Protein AF-A0A813CGB8-F1 (afdb_monomer_lite)

Radius of gyration: 25.15 Å; chains: 1; bounding box: 48×56×72 Å

Sequence (206 aa):
MVHHSTLTSKTFGEIFTLDGKDLVDCLQNSPASASMFCGYAKAFVEMMQKPTGLTVHGQQLVAADSCCRHTRQYQELYPDPKTRLANISIVHDALGPDIQTMSESTCSFRSGGLAHMLKDLDRGGLQPENIIMLLQNAIPELHPDVGTHALLEQLFERDRAVSSCVSLLALVYDDYNLFVKPQMLAPVEVTTPGQWKHLRELVTWV

Structure (mmCIF, N/CA/C/O backbone):
data_AF-A0A813CGB8-F1
#
_entry.id   AF-A0A813CGB8-F1
#
loop_
_atom_site.group_PDB
_atom_site.id
_atom_site.type_symbol
_atom_site.label_atom_id
_atom_site.label_alt_id
_atom_site.label_comp_id
_atom_site.label_asym_id
_atom_site.label_entity_id
_atom_site.label_seq_id
_atom_site.pdbx_PDB_ins_code
_atom_site.Cartn_x
_atom_site.Cartn_y
_atom_site.Cartn_z
_atom_site.occupancy
_atom_site.B_iso_or_equiv
_atom_site.auth_seq_id
_atom_site.auth_comp_id
_atom_site.auth_asym_id
_atom_site.auth_atom_id
_atom_site.pdbx_PDB_model_num
ATOM 1 N N . MET A 1 1 ? -14.399 -7.411 -27.166 1.00 44.03 1 MET A N 1
ATOM 2 C CA . MET A 1 1 ? -14.141 -7.102 -28.588 1.00 44.03 1 MET A CA 1
ATOM 3 C C . MET A 1 1 ? -12.660 -7.332 -28.821 1.00 44.03 1 MET A C 1
ATOM 5 O O . MET A 1 1 ? -11.864 -6.689 -28.157 1.00 44.03 1 MET A O 1
ATOM 9 N N . VAL A 1 2 ? -12.308 -8.322 -29.638 1.00 45.97 2 VAL A N 1
ATOM 10 C CA . VAL A 1 2 ? -10.917 -8.698 -29.944 1.00 45.97 2 VAL A CA 1
ATOM 11 C C . VAL A 1 2 ? -10.422 -7.777 -31.070 1.00 45.97 2 VAL A C 1
ATOM 13 O O . VAL A 1 2 ? -11.155 -7.542 -32.030 1.00 45.97 2 VAL A O 1
ATOM 16 N N . HIS A 1 3 ? -9.242 -7.177 -30.905 1.00 47.56 3 HIS A N 1
ATOM 17 C CA . HIS A 1 3 ? -8.681 -6.130 -31.773 1.00 47.56 3 HIS A CA 1
ATOM 18 C C . HIS A 1 3 ? -8.610 -6.541 -33.265 1.00 47.56 3 HIS A C 1
ATOM 20 O O . HIS A 1 3 ? -8.403 -7.711 -33.569 1.00 47.56 3 HIS A O 1
ATOM 26 N N . HIS A 1 4 ? -8.778 -5.583 -34.192 1.00 50.19 4 HIS A N 1
ATOM 27 C CA . HIS A 1 4 ? -8.699 -5.785 -35.660 1.00 50.19 4 HIS A CA 1
ATOM 28 C C . HIS A 1 4 ? -7.300 -5.519 -36.255 1.00 50.19 4 HIS A C 1
ATOM 30 O O . HIS A 1 4 ? -7.127 -5.512 -37.473 1.00 50.19 4 HIS A O 1
ATOM 36 N N . SER A 1 5 ? -6.290 -5.296 -35.418 1.00 51.12 5 SER A N 1
ATOM 37 C CA . SER A 1 5 ? -4.934 -4.991 -35.876 1.00 51.12 5 SER A CA 1
ATOM 38 C C . SER A 1 5 ? -4.176 -6.287 -36.164 1.00 51.12 5 SER A C 1
ATOM 40 O O . SER A 1 5 ? -3.980 -7.113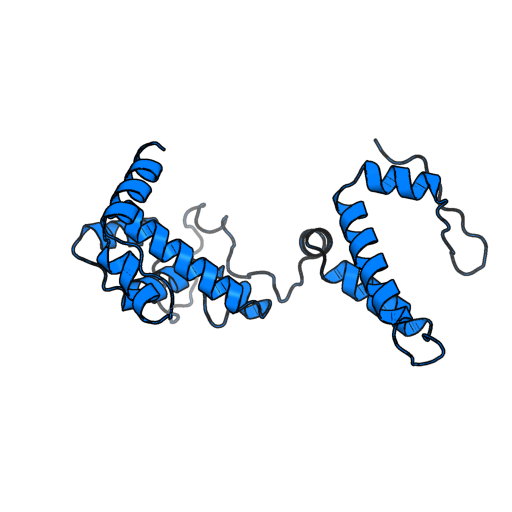 -35.274 1.00 51.12 5 SER A O 1
ATOM 42 N N . THR A 1 6 ? -3.766 -6.479 -37.421 1.00 55.56 6 THR A N 1
ATOM 43 C CA . THR A 1 6 ? -2.991 -7.652 -37.848 1.00 55.56 6 THR A CA 1
ATOM 44 C C . THR A 1 6 ? -1.509 -7.310 -37.842 1.00 55.56 6 THR A C 1
ATOM 46 O O . THR A 1 6 ? -1.060 -6.401 -38.534 1.00 55.56 6 THR A O 1
ATOM 49 N N . LEU A 1 7 ? -0.747 -8.062 -37.062 1.00 55.53 7 LEU A N 1
ATOM 50 C CA . LEU A 1 7 ? 0.699 -7.956 -36.974 1.00 55.53 7 LEU A CA 1
ATOM 51 C C . LEU A 1 7 ? 1.357 -8.671 -38.168 1.00 55.53 7 LEU A C 1
ATOM 53 O O . LEU A 1 7 ? 1.254 -9.888 -38.296 1.00 55.53 7 LEU A O 1
ATOM 57 N N . THR A 1 8 ? 2.024 -7.929 -39.059 1.00 50.19 8 THR A N 1
ATOM 58 C CA . THR A 1 8 ? 2.683 -8.493 -40.255 1.00 50.19 8 THR A CA 1
ATOM 59 C C . THR A 1 8 ? 4.203 -8.546 -40.107 1.00 50.19 8 THR A C 1
ATOM 61 O O . THR A 1 8 ? 4.830 -7.505 -39.916 1.00 50.19 8 THR A O 1
ATOM 64 N N . SER A 1 9 ? 4.792 -9.734 -40.269 1.00 44.31 9 SER A N 1
ATOM 65 C CA . SER A 1 9 ? 6.247 -9.953 -40.329 1.00 44.31 9 SER A CA 1
ATOM 66 C C . SER A 1 9 ? 6.836 -9.437 -41.655 1.00 44.31 9 SER A C 1
ATOM 68 O O . SER A 1 9 ? 6.315 -9.752 -42.726 1.00 44.31 9 SER A O 1
ATOM 70 N N . LYS A 1 10 ? 7.913 -8.634 -41.599 1.00 49.81 10 LYS A N 1
ATOM 71 C CA . LYS A 1 10 ? 8.585 -8.049 -42.784 1.00 49.81 10 LYS A CA 1
ATOM 72 C C . LYS A 1 10 ? 9.962 -8.647 -43.122 1.00 49.81 10 LYS A C 1
ATOM 74 O O . LYS A 1 10 ? 10.448 -8.396 -44.223 1.00 49.81 10 LYS A O 1
ATOM 79 N N . THR A 1 11 ? 10.602 -9.425 -42.243 1.00 48.06 11 THR A N 1
ATOM 80 C CA . THR A 1 11 ? 11.913 -10.068 -42.495 1.00 48.06 11 THR A CA 1
ATOM 81 C C . THR A 1 11 ? 12.028 -11.417 -41.760 1.00 48.06 11 THR A C 1
ATOM 83 O O . THR A 1 11 ? 11.130 -11.801 -41.020 1.00 48.06 11 THR A O 1
ATOM 86 N N . PHE A 1 12 ? 13.133 -12.156 -41.952 1.00 58.31 12 PHE A N 1
ATOM 87 C CA . PHE A 1 12 ? 13.433 -13.408 -41.222 1.00 58.31 12 PHE A CA 1
ATOM 88 C C . PHE A 1 12 ? 13.568 -13.232 -39.693 1.00 58.31 12 PHE A C 1
ATOM 90 O O . PHE A 1 12 ? 13.683 -14.222 -38.975 1.00 58.31 12 PHE A O 1
ATOM 97 N N . GLY A 1 13 ? 13.545 -11.992 -39.193 1.00 55.31 13 GLY A N 1
ATOM 98 C CA . GLY A 1 13 ? 13.162 -11.688 -37.819 1.00 55.31 13 GLY A CA 1
ATOM 99 C C . GLY A 1 13 ? 11.753 -11.107 -37.840 1.00 55.31 13 GLY A C 1
ATOM 100 O O . GLY A 1 13 ? 11.501 -10.145 -38.562 1.00 55.31 13 GLY A O 1
ATOM 101 N N . GLU A 1 14 ? 10.827 -11.686 -37.083 1.00 53.38 14 GLU A N 1
ATOM 102 C CA . GLU A 1 14 ? 9.446 -11.204 -37.013 1.00 53.38 14 GLU A CA 1
ATOM 103 C C . GLU A 1 14 ? 9.407 -9.814 -36.360 1.00 53.38 14 GLU A C 1
ATOM 105 O O . GLU A 1 14 ? 9.287 -9.662 -35.147 1.00 53.38 14 GLU A O 1
ATOM 110 N N . ILE A 1 15 ? 9.571 -8.770 -37.176 1.00 64.62 15 ILE A N 1
ATOM 111 C CA . ILE A 1 15 ? 9.391 -7.386 -36.752 1.00 64.62 15 ILE A CA 1
ATOM 112 C C . ILE A 1 15 ? 7.915 -7.059 -36.899 1.00 64.62 15 ILE A C 1
ATOM 114 O O . ILE A 1 15 ? 7.379 -6.976 -38.003 1.00 64.62 15 ILE A O 1
ATOM 118 N N . PHE A 1 16 ? 7.290 -6.851 -35.754 1.00 74.44 16 PHE A N 1
ATOM 119 C CA . PHE A 1 16 ? 5.916 -6.423 -35.613 1.00 74.44 16 PHE A CA 1
ATOM 120 C C . PHE A 1 16 ? 5.870 -4.896 -35.522 1.00 74.44 16 PHE A C 1
ATOM 122 O O . PHE A 1 16 ? 6.421 -4.307 -34.595 1.00 74.44 16 PHE A O 1
ATOM 129 N N . THR A 1 17 ? 5.247 -4.244 -36.504 1.00 80.25 17 THR A N 1
ATOM 130 C CA . THR A 1 17 ? 5.050 -2.786 -36.508 1.00 80.25 17 THR A CA 1
ATOM 131 C C . THR A 1 17 ? 3.612 -2.450 -36.142 1.00 80.25 17 THR A C 1
ATOM 133 O O . THR A 1 17 ? 2.693 -3.081 -36.659 1.00 80.25 17 THR A O 1
ATOM 136 N N . LEU A 1 18 ? 3.426 -1.443 -35.289 1.00 84.56 18 LEU A N 1
ATOM 137 C CA . LEU A 1 18 ? 2.118 -0.911 -34.916 1.00 84.56 18 LEU A CA 1
ATOM 138 C C . LEU A 1 18 ? 2.063 0.569 -35.294 1.00 84.56 18 LEU A C 1
ATOM 140 O O . LEU A 1 18 ? 2.927 1.344 -34.878 1.00 84.56 18 LEU A O 1
ATOM 144 N N . ASP A 1 19 ? 1.063 0.952 -36.084 1.00 92.25 19 ASP A N 1
ATOM 145 C CA . ASP A 1 19 ? 0.890 2.341 -36.497 1.00 92.25 19 ASP A CA 1
ATOM 146 C C . ASP A 1 19 ? 0.407 3.208 -35.330 1.00 92.25 19 ASP A C 1
ATOM 148 O O . ASP A 1 19 ? -0.290 2.750 -34.424 1.00 92.25 19 ASP A O 1
ATOM 152 N N . GLY A 1 20 ? 0.756 4.498 -35.355 1.00 91.75 20 GLY A N 1
ATOM 153 C CA . GLY A 1 20 ? 0.455 5.416 -34.251 1.00 91.75 20 GLY A CA 1
ATOM 154 C C . GLY A 1 20 ? -1.040 5.527 -33.931 1.00 91.75 20 GLY A C 1
ATOM 155 O O . GLY A 1 20 ? -1.402 5.640 -32.763 1.00 91.75 20 GLY A O 1
ATOM 156 N N . LYS A 1 21 ? -1.911 5.445 -34.946 1.00 93.75 21 LYS A N 1
ATOM 157 C CA . LYS A 1 21 ? -3.367 5.441 -34.748 1.00 93.75 21 LYS A CA 1
ATOM 158 C C . LYS A 1 21 ? -3.824 4.195 -33.985 1.00 93.75 21 LYS A C 1
ATOM 160 O O . LYS A 1 21 ? -4.505 4.323 -32.975 1.00 93.75 21 LYS A O 1
ATOM 165 N N . ASP A 1 22 ? -3.382 3.020 -34.422 1.00 93.19 22 ASP A N 1
ATOM 166 C CA . ASP A 1 22 ? -3.743 1.744 -33.799 1.00 93.19 22 ASP A CA 1
ATOM 167 C C . ASP A 1 22 ? -3.176 1.624 -32.380 1.00 93.19 22 ASP A C 1
ATOM 169 O O . ASP A 1 22 ? -3.819 1.070 -31.488 1.00 93.19 22 ASP A O 1
ATOM 173 N N . LEU A 1 23 ? -1.984 2.185 -32.147 1.00 91.94 23 LEU A N 1
ATOM 174 C CA . LEU A 1 23 ? -1.423 2.318 -30.809 1.00 91.94 23 LEU A CA 1
ATOM 175 C C . LEU A 1 23 ? -2.339 3.164 -29.922 1.00 91.94 23 LEU A C 1
ATOM 177 O O . LEU A 1 23 ? -2.710 2.708 -28.847 1.00 91.94 23 LEU A O 1
ATOM 181 N N . VAL A 1 24 ? -2.733 4.362 -30.361 1.00 94.25 24 VAL A N 1
ATOM 182 C CA . VAL A 1 24 ? -3.633 5.230 -29.584 1.00 94.25 24 VAL A CA 1
ATOM 183 C C . VAL A 1 24 ? -4.953 4.522 -29.287 1.00 94.25 24 VAL A C 1
ATOM 185 O O . VAL A 1 24 ? -5.373 4.511 -28.131 1.00 94.25 24 VAL A O 1
ATOM 188 N N . ASP A 1 25 ? -5.555 3.865 -30.277 1.00 92.94 25 ASP A N 1
ATOM 189 C CA . ASP A 1 25 ? -6.797 3.110 -30.097 1.00 92.94 25 ASP A CA 1
ATOM 190 C C . ASP A 1 25 ? -6.615 1.964 -29.078 1.00 92.94 25 ASP A C 1
ATOM 192 O O . ASP A 1 25 ? -7.480 1.725 -28.232 1.00 92.94 25 ASP A O 1
ATOM 196 N N . CYS A 1 26 ? -5.468 1.278 -29.086 1.00 91.06 26 CYS A N 1
ATOM 197 C CA . CYS A 1 26 ? -5.137 0.245 -28.101 1.00 91.06 26 CYS A CA 1
ATOM 198 C C . CYS A 1 26 ? -4.998 0.816 -26.679 1.00 91.06 26 CYS A C 1
ATOM 200 O O . CYS A 1 26 ? -5.563 0.268 -25.729 1.00 91.06 26 CYS A O 1
ATOM 202 N N . LEU A 1 27 ? -4.289 1.940 -26.526 1.00 91.62 27 LEU A N 1
ATOM 203 C CA . LEU A 1 27 ? -4.085 2.583 -25.224 1.00 91.62 27 LEU A CA 1
ATOM 204 C C . LEU A 1 27 ? -5.392 3.176 -24.671 1.00 91.62 27 LEU A C 1
ATOM 206 O O . LEU A 1 27 ? -5.634 3.095 -23.470 1.00 91.62 27 LEU A O 1
ATOM 210 N N . GLN A 1 28 ? -6.263 3.720 -25.525 1.00 92.88 28 GLN A N 1
ATOM 211 C CA . GLN A 1 28 ? -7.563 4.264 -25.109 1.00 92.88 28 GLN A CA 1
ATOM 212 C C . GLN A 1 28 ? -8.495 3.190 -24.544 1.00 92.88 28 GLN A C 1
ATOM 214 O O . GLN A 1 28 ? -9.202 3.434 -23.569 1.00 92.88 28 GLN A O 1
ATOM 219 N N . ASN A 1 29 ? -8.483 1.996 -25.137 1.00 90.88 29 ASN A N 1
ATOM 220 C CA . ASN A 1 29 ? -9.361 0.899 -24.731 1.00 90.88 29 ASN A CA 1
ATOM 221 C C . ASN A 1 29 ? -8.792 0.050 -23.579 1.00 90.88 29 ASN A C 1
ATOM 223 O O . ASN A 1 29 ? -9.495 -0.810 -23.052 1.00 90.88 29 ASN A O 1
ATOM 227 N N . SER A 1 30 ? -7.538 0.277 -23.174 1.00 89.06 30 SER A N 1
ATOM 228 C CA . SER A 1 30 ? -6.877 -0.458 -22.093 1.00 89.06 30 SER A CA 1
ATOM 229 C C . SER A 1 30 ? -6.051 0.487 -21.211 1.00 89.06 30 SER A C 1
ATOM 231 O O . SER A 1 30 ? -4.879 0.752 -21.505 1.00 89.06 30 SER A O 1
ATOM 233 N N . PRO A 1 31 ? -6.612 0.954 -20.077 1.00 83.88 31 PRO A N 1
ATOM 234 C CA . PRO A 1 31 ? -5.890 1.798 -19.122 1.00 83.88 31 PRO A CA 1
ATOM 235 C C . PRO A 1 31 ? -4.584 1.165 -18.615 1.00 83.88 31 PRO A C 1
ATOM 237 O O . PRO A 1 31 ? -3.603 1.863 -18.360 1.00 83.88 31 PRO A O 1
ATOM 240 N N . ALA A 1 32 ? -4.553 -0.167 -18.514 1.00 79.50 32 ALA A N 1
ATOM 241 C CA . ALA A 1 32 ? -3.358 -0.934 -18.180 1.00 79.50 32 ALA A CA 1
ATOM 242 C C . ALA A 1 32 ? -2.247 -0.751 -19.224 1.00 79.50 32 ALA A C 1
ATOM 244 O O . ALA A 1 32 ? -1.114 -0.415 -18.879 1.00 79.50 32 ALA A O 1
ATOM 245 N N . SER A 1 33 ? -2.585 -0.916 -20.506 1.00 84.75 33 SER A N 1
ATOM 246 C CA . SER A 1 33 ? -1.645 -0.734 -21.615 1.00 84.75 33 SER A CA 1
ATOM 247 C C . SER A 1 33 ? -1.147 0.709 -21.694 1.00 84.75 33 SER A C 1
ATOM 249 O O . SER A 1 33 ? 0.049 0.927 -21.875 1.00 84.75 33 SER A O 1
ATOM 251 N N . ALA A 1 34 ? -2.035 1.690 -21.487 1.00 89.44 34 ALA A N 1
ATOM 252 C CA . ALA A 1 34 ? -1.676 3.107 -21.405 1.00 89.44 34 ALA A CA 1
ATOM 253 C C . ALA A 1 34 ? -0.647 3.380 -20.301 1.00 89.44 34 ALA A C 1
ATOM 255 O O . ALA A 1 34 ? 0.372 4.023 -20.549 1.00 89.44 34 ALA A O 1
ATOM 256 N N . SER A 1 35 ? -0.880 2.852 -19.096 1.00 84.50 35 SER A N 1
ATOM 257 C CA . SER A 1 35 ? 0.037 3.016 -17.967 1.00 84.50 35 SER A CA 1
ATOM 258 C C . SER A 1 35 ? 1.415 2.405 -18.249 1.00 84.50 35 SER A C 1
ATOM 260 O O . SER A 1 35 ? 2.425 3.084 -18.053 1.00 84.50 35 SER A O 1
ATOM 262 N N . MET A 1 36 ? 1.463 1.178 -18.785 1.00 84.31 36 MET A N 1
ATOM 263 C CA . MET A 1 36 ? 2.717 0.515 -19.171 1.00 84.31 36 MET A CA 1
ATOM 264 C C . MET A 1 36 ? 3.486 1.311 -20.231 1.00 84.31 36 MET A C 1
ATOM 266 O O . MET A 1 36 ? 4.683 1.558 -20.076 1.00 84.31 36 MET A O 1
ATOM 270 N N . PHE A 1 37 ? 2.797 1.759 -21.283 1.00 89.19 37 PHE A N 1
ATOM 271 C CA . PHE A 1 37 ? 3.406 2.523 -22.369 1.00 89.19 37 PHE A CA 1
ATOM 272 C C . PHE A 1 37 ? 3.982 3.858 -21.880 1.00 89.19 37 PHE A C 1
ATOM 274 O O . PHE A 1 37 ? 5.128 4.185 -22.185 1.00 89.19 37 PHE A O 1
ATOM 281 N N . CYS A 1 38 ? 3.227 4.608 -21.073 1.00 89.62 38 CYS A N 1
ATOM 282 C CA . CYS A 1 38 ? 3.693 5.864 -20.485 1.00 89.62 38 CYS A CA 1
ATOM 283 C C . CYS A 1 38 ? 4.897 5.655 -19.553 1.00 89.62 38 CYS A C 1
ATOM 285 O O . CYS A 1 38 ? 5.839 6.449 -19.585 1.00 89.62 38 CYS A O 1
ATOM 287 N N . GLY A 1 39 ? 4.891 4.584 -18.752 1.00 85.00 39 GLY A N 1
ATOM 288 C CA . GLY A 1 39 ? 6.016 4.218 -17.890 1.00 85.00 39 GLY A CA 1
ATOM 289 C C . GLY A 1 39 ? 7.292 3.949 -18.688 1.00 85.00 39 GLY A C 1
ATOM 290 O O . GLY A 1 39 ? 8.342 4.517 -18.383 1.00 85.00 39 GLY A O 1
ATOM 291 N N . TYR A 1 40 ? 7.183 3.160 -19.761 1.00 87.00 40 TYR A N 1
ATOM 292 C CA . TYR A 1 40 ? 8.292 2.913 -20.681 1.00 87.00 40 TYR A CA 1
ATOM 293 C C . TYR A 1 40 ? 8.787 4.194 -21.362 1.00 87.00 40 TYR A C 1
ATOM 295 O O . TYR A 1 40 ? 9.986 4.467 -21.360 1.00 87.00 40 TYR A O 1
ATOM 303 N N . ALA A 1 41 ? 7.877 5.009 -21.906 1.00 89.81 41 ALA A N 1
ATOM 304 C CA . ALA A 1 41 ? 8.230 6.252 -22.587 1.00 89.81 41 ALA A CA 1
ATOM 305 C C . ALA A 1 41 ? 9.010 7.204 -21.665 1.00 89.81 41 ALA A C 1
ATOM 307 O O . ALA A 1 41 ? 10.006 7.793 -22.086 1.00 89.81 41 ALA A O 1
ATOM 308 N N . LYS A 1 42 ? 8.609 7.308 -20.391 1.00 89.12 42 LYS A N 1
ATOM 309 C CA . LYS A 1 42 ? 9.320 8.107 -19.386 1.00 89.12 42 LYS A CA 1
ATOM 310 C C . LYS A 1 42 ? 10.741 7.586 -19.146 1.00 89.12 42 LYS A C 1
ATOM 312 O O . LYS A 1 42 ? 11.689 8.359 -19.267 1.00 89.12 42 LYS A O 1
ATOM 317 N N . ALA A 1 43 ? 10.899 6.289 -18.884 1.00 84.56 43 ALA A N 1
ATOM 318 C CA . ALA A 1 43 ? 12.213 5.681 -18.665 1.00 84.56 43 ALA A CA 1
ATOM 319 C C . ALA A 1 43 ? 13.126 5.802 -19.898 1.00 84.56 43 ALA A C 1
ATOM 321 O O . ALA A 1 43 ? 14.328 6.042 -19.779 1.00 84.56 43 ALA A O 1
ATOM 322 N N . PHE A 1 44 ? 12.551 5.686 -21.098 1.00 86.06 44 PHE A N 1
ATOM 323 C CA . PHE A 1 44 ? 13.271 5.874 -22.351 1.00 86.06 44 PHE A CA 1
ATOM 324 C C . PHE A 1 44 ? 13.791 7.310 -22.499 1.00 86.06 44 PHE A C 1
ATOM 326 O O . PHE A 1 44 ? 14.962 7.506 -22.822 1.00 86.06 44 PHE A O 1
ATOM 333 N N . VAL A 1 45 ? 12.956 8.318 -22.221 1.00 89.38 45 VAL A N 1
ATOM 334 C CA . VAL A 1 45 ? 13.367 9.732 -22.252 1.00 89.38 45 VAL A CA 1
ATOM 335 C C . VAL A 1 45 ? 14.471 10.007 -21.227 1.00 89.38 45 VAL A C 1
ATOM 337 O O . VAL A 1 45 ? 15.478 10.618 -21.578 1.00 89.38 45 VAL A O 1
ATOM 340 N N . GLU A 1 46 ? 14.334 9.512 -19.995 1.00 88.25 46 GLU A N 1
ATOM 341 C CA . GLU A 1 46 ? 15.357 9.649 -18.944 1.00 88.25 46 GLU A CA 1
ATOM 342 C C . GL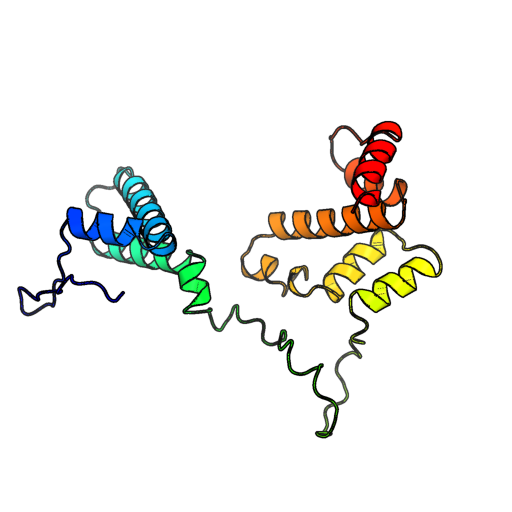U A 1 46 ? 16.696 9.018 -19.352 1.00 88.25 46 GLU A C 1
ATOM 344 O O . GLU A 1 46 ? 17.766 9.564 -19.081 1.00 88.25 46 GLU A O 1
ATOM 349 N N . MET A 1 47 ? 16.658 7.877 -20.040 1.00 85.50 47 MET A N 1
ATOM 350 C CA . MET A 1 47 ? 17.851 7.225 -20.573 1.00 85.50 47 MET A CA 1
ATOM 351 C C . MET A 1 47 ? 18.491 8.038 -21.707 1.00 85.50 47 MET A C 1
ATOM 353 O O . MET A 1 47 ? 19.712 8.171 -21.732 1.00 85.50 47 MET A O 1
ATOM 357 N N . MET A 1 48 ? 17.692 8.615 -22.609 1.00 85.06 48 MET A N 1
ATOM 358 C CA . MET A 1 48 ? 18.178 9.439 -23.726 1.00 85.06 48 MET A CA 1
ATOM 359 C C . MET A 1 48 ? 18.777 10.780 -23.282 1.00 85.06 48 MET A C 1
ATOM 361 O O . MET A 1 48 ? 19.587 11.355 -24.003 1.00 85.06 48 MET A O 1
ATOM 365 N N . GLN A 1 49 ? 18.408 11.277 -22.101 1.00 88.50 49 GLN A N 1
ATOM 366 C CA . GLN A 1 49 ? 18.987 12.491 -21.517 1.00 88.50 49 GLN A CA 1
ATOM 367 C C . GLN A 1 49 ? 20.391 12.272 -20.929 1.00 88.50 49 GLN A C 1
ATOM 369 O O . GLN A 1 49 ? 21.081 13.244 -20.617 1.00 88.50 49 GLN A O 1
ATOM 374 N N . LYS A 1 50 ? 20.845 11.019 -20.770 1.00 87.06 50 LYS A N 1
ATOM 375 C CA . LYS A 1 50 ? 22.180 10.728 -20.234 1.00 87.06 50 LYS A CA 1
ATOM 376 C C . LYS A 1 50 ? 23.248 11.038 -21.299 1.00 87.06 50 LYS A C 1
ATOM 378 O O . LYS A 1 50 ? 23.148 10.535 -22.414 1.00 87.06 50 LYS A O 1
ATOM 383 N N . PRO A 1 51 ? 24.306 11.808 -20.973 1.00 82.56 51 PRO A N 1
ATOM 384 C CA . PRO A 1 51 ? 25.304 12.290 -21.941 1.00 82.56 51 PRO A CA 1
ATOM 385 C C . PRO A 1 51 ? 26.246 11.204 -22.498 1.00 82.56 51 PRO A C 1
ATOM 387 O O . PRO A 1 51 ? 27.152 11.500 -23.274 1.00 82.56 51 PRO A O 1
ATOM 390 N N . THR A 1 52 ? 26.059 9.940 -22.120 1.00 74.81 52 THR A N 1
ATOM 391 C CA . THR A 1 52 ? 26.759 8.789 -22.696 1.00 74.81 52 THR A CA 1
ATOM 392 C C . THR A 1 52 ? 26.297 8.560 -24.134 1.00 74.81 52 THR A C 1
ATOM 394 O O . THR A 1 52 ? 25.225 8.007 -24.370 1.00 74.81 52 THR A O 1
ATOM 397 N N . GLY A 1 53 ? 27.106 9.015 -25.094 1.00 62.59 53 GLY A N 1
ATOM 398 C CA . GLY A 1 53 ? 26.866 8.827 -26.522 1.00 62.59 53 GLY A CA 1
ATOM 399 C C . GLY A 1 53 ? 26.643 7.356 -26.883 1.00 62.59 53 GLY A C 1
ATOM 400 O O . GLY A 1 53 ? 27.368 6.484 -26.414 1.00 62.59 53 GLY A O 1
ATOM 401 N N . LEU A 1 54 ? 25.640 7.123 -27.737 1.00 65.25 54 LEU A N 1
ATOM 402 C CA . LEU A 1 54 ? 25.139 5.821 -28.194 1.00 65.25 54 LEU A CA 1
ATOM 403 C C . LEU A 1 54 ? 24.563 4.944 -27.073 1.00 65.25 54 LEU A C 1
ATOM 405 O O . LEU A 1 54 ? 25.239 4.110 -26.473 1.00 65.25 54 LEU A O 1
ATOM 409 N N . THR A 1 55 ? 23.250 5.063 -26.871 1.00 65.06 55 THR A N 1
ATOM 410 C CA . THR A 1 55 ? 22.464 4.031 -26.193 1.00 65.06 55 THR A CA 1
ATOM 411 C C . THR A 1 55 ? 22.566 2.736 -26.995 1.00 65.06 55 THR A C 1
ATOM 413 O O . THR A 1 55 ? 22.014 2.596 -28.087 1.00 65.06 55 THR A O 1
ATOM 416 N N . VAL A 1 56 ? 23.321 1.774 -26.465 1.00 78.00 56 VAL A N 1
ATOM 417 C CA . VAL A 1 56 ? 23.409 0.430 -27.037 1.00 78.00 56 VAL A CA 1
ATOM 418 C C . VAL A 1 56 ? 22.008 -0.174 -26.993 1.00 78.00 56 VAL A C 1
ATOM 420 O O . VAL A 1 56 ? 21.367 -0.150 -25.945 1.00 78.00 56 VAL A O 1
ATOM 423 N N . HIS A 1 57 ? 21.534 -0.736 -28.106 1.00 78.88 57 HIS A N 1
ATOM 424 C CA . HIS A 1 57 ? 20.203 -1.348 -28.226 1.00 78.88 57 HIS A CA 1
ATOM 425 C C . HIS A 1 57 ? 19.847 -2.287 -27.049 1.00 78.88 57 HIS A C 1
ATOM 427 O O . HIS A 1 57 ? 18.714 -2.302 -26.578 1.00 78.88 57 HIS A O 1
ATOM 433 N N . GLY A 1 58 ? 20.837 -2.990 -26.485 1.00 81.75 58 GLY A N 1
ATOM 434 C CA . GLY A 1 58 ? 20.659 -3.816 -25.287 1.00 81.75 58 GLY A CA 1
ATOM 435 C C . GLY A 1 58 ? 20.142 -3.061 -24.053 1.00 81.75 58 GLY A C 1
ATOM 436 O O . GLY A 1 58 ? 19.333 -3.603 -23.309 1.00 81.75 58 GLY A O 1
ATOM 437 N N . GLN A 1 59 ? 20.526 -1.798 -23.847 1.00 83.69 59 GLN A N 1
ATOM 438 C CA . GLN A 1 59 ? 20.029 -0.987 -22.726 1.00 83.69 59 GLN A CA 1
ATOM 439 C C . GLN A 1 59 ? 18.548 -0.628 -22.888 1.00 83.69 59 GLN A C 1
ATOM 441 O O . GLN A 1 59 ? 17.817 -0.591 -21.902 1.00 83.69 59 GLN A O 1
ATOM 446 N N . GLN A 1 60 ? 18.089 -0.427 -24.128 1.00 82.25 60 GLN A N 1
ATOM 447 C CA . GLN A 1 60 ? 16.676 -0.173 -24.421 1.00 82.25 60 GLN A CA 1
ATOM 448 C C . GLN A 1 60 ? 15.812 -1.391 -24.077 1.00 82.25 60 GLN A C 1
ATOM 450 O O . GLN A 1 60 ? 14.737 -1.226 -23.505 1.00 82.25 60 GLN A O 1
ATOM 455 N N . LEU A 1 61 ? 16.297 -2.601 -24.381 1.00 83.38 61 LEU A N 1
ATOM 456 C CA . LEU A 1 61 ? 15.606 -3.850 -24.049 1.00 83.38 61 LEU A CA 1
ATOM 457 C C . LEU A 1 61 ? 15.519 -4.067 -22.536 1.00 83.38 61 LEU A C 1
ATOM 459 O O . LEU A 1 61 ? 14.450 -4.398 -22.032 1.00 83.38 61 LEU A O 1
ATOM 463 N N . VAL A 1 62 ? 16.609 -3.820 -21.803 1.00 85.25 62 VAL A N 1
ATOM 464 C CA . VAL A 1 62 ? 16.618 -3.929 -20.333 1.00 85.25 62 VAL A CA 1
ATOM 465 C C . VAL A 1 62 ? 15.675 -2.907 -19.696 1.00 85.25 62 VAL A C 1
ATOM 467 O O . VAL A 1 62 ? 14.943 -3.244 -18.768 1.00 85.25 62 VAL A O 1
ATOM 470 N N . ALA A 1 63 ? 15.647 -1.671 -20.202 1.00 83.00 63 ALA A N 1
ATOM 471 C CA . ALA A 1 63 ? 14.723 -0.648 -19.720 1.00 83.00 63 ALA A CA 1
ATOM 472 C C . ALA A 1 63 ? 13.258 -1.023 -20.003 1.00 83.00 63 ALA A C 1
ATOM 474 O O . ALA A 1 63 ? 12.418 -0.891 -19.117 1.00 83.00 63 ALA A O 1
ATOM 475 N N . ALA A 1 64 ? 12.962 -1.540 -21.201 1.00 82.75 64 ALA A N 1
ATOM 476 C CA . ALA A 1 64 ? 11.628 -2.016 -21.560 1.00 82.75 64 ALA A CA 1
ATOM 477 C C . ALA A 1 64 ? 11.160 -3.159 -20.649 1.00 82.75 64 ALA A C 1
ATOM 479 O O . ALA A 1 64 ? 10.076 -3.077 -20.072 1.00 82.75 64 ALA A O 1
ATOM 480 N N . ASP A 1 65 ? 11.994 -4.189 -20.475 1.00 85.31 65 ASP A N 1
ATOM 481 C CA . ASP A 1 65 ? 11.685 -5.342 -19.623 1.00 85.31 65 ASP A CA 1
ATOM 482 C C . ASP A 1 65 ? 11.495 -4.920 -18.160 1.00 85.31 65 ASP A C 1
ATOM 484 O O . ASP A 1 65 ? 10.521 -5.310 -17.516 1.00 85.31 65 ASP A O 1
ATOM 488 N N . SER A 1 66 ? 12.368 -4.043 -17.656 1.00 84.38 66 SER A N 1
ATOM 489 C CA . SER A 1 66 ? 12.240 -3.483 -16.312 1.00 84.38 66 SER A CA 1
ATOM 490 C C . SER A 1 66 ? 10.916 -2.732 -16.143 1.00 84.38 66 SER A C 1
ATOM 492 O O . SER A 1 66 ? 10.168 -3.026 -15.214 1.00 84.38 66 SER A O 1
ATOM 494 N N . CYS A 1 67 ? 10.558 -1.822 -17.053 1.00 82.56 67 CYS A N 1
ATOM 495 C CA . CYS A 1 67 ? 9.293 -1.087 -16.968 1.00 82.56 67 CYS A CA 1
ATOM 496 C C . CYS A 1 67 ? 8.077 -2.017 -16.951 1.00 82.56 67 CYS A C 1
ATOM 498 O O . CYS A 1 67 ? 7.184 -1.820 -16.129 1.00 82.56 67 CYS A O 1
ATOM 500 N N . CYS A 1 68 ? 8.065 -3.048 -17.800 1.00 81.69 68 CYS A N 1
ATOM 501 C CA . CYS A 1 68 ? 7.007 -4.053 -17.794 1.00 81.69 68 CYS A CA 1
ATOM 502 C C . CYS A 1 68 ? 6.914 -4.736 -16.424 1.00 81.69 68 CYS A C 1
ATOM 504 O O . CYS A 1 68 ? 5.856 -4.691 -15.803 1.00 81.69 68 CYS A O 1
ATOM 506 N N . ARG A 1 69 ? 8.023 -5.268 -15.894 1.00 84.19 69 ARG A N 1
ATOM 507 C CA . ARG A 1 69 ? 8.058 -6.004 -14.613 1.00 84.19 69 ARG A CA 1
ATOM 508 C C . ARG A 1 69 ? 7.621 -5.195 -13.392 1.00 84.19 69 ARG A C 1
ATOM 510 O O . ARG A 1 69 ? 7.134 -5.774 -12.424 1.00 84.19 69 ARG A O 1
ATOM 517 N N . HIS A 1 70 ? 7.801 -3.878 -13.423 1.00 80.88 70 HIS A N 1
ATOM 518 C CA . HIS A 1 70 ? 7.423 -2.998 -12.315 1.00 80.88 70 HIS A CA 1
ATOM 519 C C . HIS A 1 70 ? 5.973 -2.508 -12.398 1.00 80.88 70 HIS A C 1
ATOM 521 O O . HIS A 1 70 ? 5.484 -1.887 -11.456 1.00 80.88 70 HIS A O 1
ATOM 527 N N . THR A 1 71 ? 5.261 -2.772 -13.497 1.00 79.25 71 THR A N 1
ATOM 528 C CA . THR A 1 71 ? 3.838 -2.431 -13.572 1.00 79.25 71 THR A CA 1
ATOM 529 C C . THR A 1 71 ? 2.989 -3.442 -12.816 1.00 79.25 71 THR A C 1
ATOM 531 O O . THR A 1 71 ? 3.175 -4.655 -12.927 1.00 79.25 71 THR A O 1
ATOM 534 N N . ARG A 1 72 ? 2.006 -2.932 -12.068 1.00 78.19 72 ARG A N 1
ATOM 535 C CA . ARG A 1 72 ? 1.071 -3.745 -11.284 1.00 78.19 72 ARG A CA 1
ATOM 536 C C . ARG A 1 72 ? 0.407 -4.828 -12.135 1.00 78.19 72 ARG A C 1
ATOM 538 O O . ARG A 1 72 ? 0.297 -5.963 -11.700 1.00 78.19 72 ARG A O 1
ATOM 545 N N . GLN A 1 73 ? 0.010 -4.497 -13.360 1.00 78.25 73 GLN A N 1
ATOM 546 C CA . GLN A 1 73 ? -0.702 -5.420 -14.242 1.00 78.25 73 GLN A CA 1
ATOM 547 C C . GLN A 1 73 ? 0.184 -6.577 -14.709 1.00 78.25 73 GLN A C 1
ATOM 549 O O . GLN A 1 73 ? -0.281 -7.710 -14.806 1.00 78.25 73 GLN A O 1
ATOM 554 N N . TYR A 1 74 ? 1.471 -6.321 -14.953 1.00 81.19 74 TYR A N 1
ATOM 555 C CA . TYR A 1 74 ? 2.422 -7.392 -15.234 1.00 81.19 74 TYR A CA 1
ATOM 556 C C . TYR A 1 74 ? 2.616 -8.290 -14.011 1.00 81.19 74 TYR A C 1
ATOM 558 O O . TYR A 1 74 ? 2.612 -9.508 -14.148 1.00 81.19 74 TYR A O 1
ATOM 566 N N . GLN A 1 75 ? 2.737 -7.703 -12.817 1.00 82.69 75 GLN A N 1
ATOM 567 C CA . GLN A 1 75 ? 2.872 -8.455 -11.566 1.00 82.69 75 GLN A CA 1
ATOM 568 C C . GLN A 1 75 ? 1.616 -9.273 -11.229 1.00 82.69 75 GLN A C 1
ATOM 570 O O . GLN A 1 75 ? 1.727 -10.347 -10.648 1.00 82.69 75 GLN A O 1
ATOM 575 N N . GLU A 1 76 ? 0.431 -8.810 -11.627 1.00 78.00 76 GLU A N 1
ATOM 576 C CA . GLU A 1 76 ? -0.826 -9.553 -11.486 1.00 78.00 76 GLU A CA 1
ATOM 577 C C . GLU A 1 76 ? -0.899 -10.756 -12.444 1.00 78.00 76 GLU A C 1
ATOM 579 O O . GLU A 1 76 ? -1.345 -11.830 -12.043 1.00 78.00 76 GLU A O 1
ATOM 584 N N . LEU A 1 77 ? -0.442 -10.608 -13.695 1.00 77.50 77 LEU A N 1
ATOM 585 C CA . LEU A 1 77 ? -0.448 -11.689 -14.695 1.00 77.50 77 LEU A CA 1
ATOM 586 C C . LEU A 1 77 ? 0.694 -12.694 -14.502 1.00 77.50 77 LEU A C 1
ATOM 588 O O . LEU A 1 77 ? 0.525 -13.891 -14.737 1.00 77.50 77 LEU A O 1
ATOM 592 N N . TYR A 1 78 ? 1.854 -12.208 -14.070 1.00 81.50 78 TYR A N 1
ATOM 593 C CA . TYR A 1 78 ? 3.075 -12.982 -13.876 1.00 81.50 78 TYR A CA 1
ATOM 594 C C . TYR A 1 78 ? 3.635 -12.736 -12.472 1.00 81.50 78 TYR A C 1
ATOM 596 O O . TYR A 1 78 ? 4.725 -12.175 -12.332 1.00 81.50 78 TYR A O 1
ATOM 604 N N . PRO A 1 79 ? 2.909 -13.149 -11.415 1.00 77.88 79 PRO A N 1
ATOM 605 C CA . PRO A 1 79 ? 3.360 -12.938 -10.050 1.00 77.88 79 PRO A CA 1
ATOM 606 C C . PRO A 1 79 ? 4.662 -13.696 -9.826 1.00 77.88 79 PRO A C 1
ATOM 608 O O . PRO A 1 79 ? 4.708 -14.921 -10.024 1.00 77.88 79 PRO A O 1
ATOM 611 N N . ASP A 1 80 ? 5.700 -12.956 -9.423 1.00 77.69 80 ASP A N 1
ATOM 612 C CA . ASP A 1 80 ? 7.032 -13.493 -9.161 1.00 77.69 80 ASP A CA 1
ATOM 613 C C . ASP A 1 80 ? 6.913 -14.627 -8.131 1.00 77.69 80 ASP A C 1
ATOM 615 O O . ASP A 1 80 ? 6.423 -14.401 -7.023 1.00 77.69 80 ASP A O 1
ATOM 619 N N . PRO A 1 81 ? 7.345 -15.858 -8.462 1.00 77.12 81 PRO A N 1
ATOM 620 C CA . PRO A 1 81 ? 7.312 -16.985 -7.538 1.00 77.12 81 PRO A CA 1
ATOM 621 C C . PRO A 1 81 ? 7.949 -16.694 -6.176 1.00 77.12 81 PRO A C 1
ATOM 623 O O . PRO A 1 81 ? 7.560 -17.319 -5.195 1.00 77.12 81 PRO A O 1
ATOM 626 N N . LYS A 1 82 ? 8.907 -15.761 -6.108 1.00 74.44 82 LYS A N 1
ATOM 627 C CA . LYS A 1 82 ? 9.577 -15.351 -4.868 1.00 74.44 82 LYS A CA 1
ATOM 628 C C . LYS A 1 82 ? 8.756 -14.381 -4.022 1.00 74.44 82 LYS A C 1
ATOM 630 O O . LYS A 1 82 ? 8.926 -14.364 -2.808 1.00 74.44 82 LYS A O 1
ATOM 635 N N . THR A 1 83 ? 7.894 -13.579 -4.646 1.00 65.25 83 THR A N 1
ATOM 636 C CA . THR A 1 83 ? 6.994 -12.645 -3.948 1.00 65.25 83 THR A CA 1
ATOM 637 C C . THR A 1 83 ? 5.605 -13.234 -3.731 1.00 65.25 83 THR A C 1
ATOM 639 O O . THR A 1 83 ? 4.791 -12.644 -3.020 1.00 65.25 83 THR A O 1
ATOM 642 N N . ARG A 1 84 ? 5.322 -14.417 -4.297 1.00 66.31 84 ARG A N 1
ATOM 643 C CA . ARG A 1 84 ? 4.136 -15.199 -3.947 1.00 66.31 84 ARG A CA 1
ATOM 644 C C . ARG A 1 84 ? 4.189 -15.511 -2.461 1.00 66.31 84 ARG A C 1
ATOM 646 O O . ARG A 1 84 ? 5.014 -16.299 -2.004 1.00 66.31 84 ARG A O 1
ATOM 653 N N . LEU A 1 85 ? 3.273 -14.905 -1.717 1.00 60.94 85 LEU A N 1
ATOM 654 C CA . LEU A 1 85 ? 3.055 -15.214 -0.315 1.00 60.94 85 LEU A CA 1
ATOM 655 C C . LEU A 1 85 ? 2.606 -16.677 -0.232 1.00 60.94 85 LEU A C 1
ATOM 657 O O . LEU A 1 85 ? 1.436 -16.987 -0.442 1.00 60.94 85 LEU A O 1
ATOM 661 N N . ALA A 1 86 ? 3.542 -17.583 0.063 1.00 57.19 86 ALA A N 1
ATOM 662 C CA . ALA A 1 86 ? 3.271 -19.017 0.204 1.00 57.19 86 ALA A CA 1
ATOM 663 C C . ALA A 1 86 ? 2.219 -19.314 1.293 1.00 57.19 86 ALA A C 1
ATOM 665 O O . ALA A 1 86 ? 1.639 -20.395 1.319 1.00 57.19 86 ALA A O 1
ATOM 666 N N . ASN A 1 87 ? 1.951 -18.329 2.156 1.00 50.12 87 ASN A N 1
ATOM 667 C CA . ASN A 1 87 ? 1.151 -18.462 3.365 1.00 50.12 87 ASN A CA 1
ATOM 668 C C . ASN A 1 87 ? -0.218 -17.765 3.297 1.00 50.12 87 ASN A C 1
ATOM 670 O O . ASN A 1 87 ? -0.959 -17.829 4.270 1.00 50.12 87 ASN A O 1
ATOM 674 N N . ILE A 1 88 ? -0.588 -17.118 2.183 1.00 51.97 88 ILE A N 1
ATOM 675 C CA . ILE A 1 88 ? -1.934 -16.538 2.012 1.00 51.97 88 ILE A CA 1
ATOM 676 C C . ILE A 1 88 ? -2.742 -17.432 1.071 1.00 51.97 88 ILE A C 1
ATOM 678 O O . ILE A 1 88 ? -3.147 -17.046 -0.022 1.00 51.97 88 ILE A O 1
ATOM 682 N N . SER A 1 89 ? -2.984 -18.673 1.492 1.00 47.72 89 SER A N 1
ATOM 683 C CA . SER A 1 89 ? -4.140 -19.401 0.977 1.00 47.72 89 SER A CA 1
ATOM 684 C C . SER A 1 89 ? -5.330 -19.047 1.860 1.00 47.72 89 SER A C 1
ATOM 686 O O . SER A 1 89 ? -5.622 -19.737 2.831 1.00 47.72 89 SER A O 1
ATOM 688 N N . ILE A 1 90 ? -6.032 -17.960 1.515 1.00 53.44 90 ILE A N 1
ATOM 689 C CA . ILE A 1 90 ? -7.287 -17.530 2.176 1.00 53.44 90 ILE A CA 1
ATOM 690 C C . ILE A 1 90 ? -8.331 -18.666 2.174 1.00 53.44 90 ILE A C 1
ATOM 692 O O . ILE A 1 90 ? -9.274 -18.667 2.958 1.00 53.44 90 ILE A O 1
ATOM 696 N N . VAL A 1 91 ? -8.155 -19.660 1.300 1.00 50.41 91 VAL A N 1
ATOM 697 C CA . VAL A 1 91 ? -9.111 -20.743 1.070 1.00 50.41 91 VAL A CA 1
ATOM 698 C C . VAL A 1 91 ? -8.849 -21.972 1.951 1.00 50.41 91 VAL A C 1
ATOM 700 O O . VAL A 1 91 ? -9.775 -22.752 2.156 1.00 50.41 91 VAL A O 1
ATOM 703 N N . HIS A 1 92 ? -7.648 -22.160 2.517 1.00 49.81 92 HIS A N 1
ATOM 704 C CA . HIS A 1 92 ? -7.373 -23.390 3.277 1.00 49.81 92 HIS A CA 1
ATOM 705 C C . HIS A 1 92 ? -7.926 -23.401 4.707 1.00 49.81 92 HIS A C 1
ATOM 707 O O . HIS A 1 92 ? -8.231 -24.481 5.199 1.00 49.81 92 HIS A O 1
ATOM 713 N N . ASP A 1 93 ? -8.169 -22.243 5.324 1.00 48.31 93 ASP A N 1
ATOM 714 C CA . ASP A 1 93 ? -8.724 -22.182 6.689 1.00 48.31 93 ASP A CA 1
ATOM 715 C C . ASP A 1 93 ? -10.264 -22.114 6.736 1.00 48.31 93 ASP A C 1
ATOM 717 O O . ASP A 1 93 ? -10.861 -22.251 7.804 1.00 48.31 93 ASP A O 1
ATOM 721 N N . ALA A 1 94 ? -10.939 -21.937 5.592 1.00 49.53 94 ALA A N 1
ATOM 722 C CA . ALA A 1 94 ? -12.405 -21.869 5.521 1.00 49.53 94 ALA A CA 1
ATOM 723 C C . ALA A 1 94 ? -13.085 -23.225 5.239 1.00 49.53 94 ALA A C 1
ATOM 725 O O . ALA A 1 94 ? -14.311 -23.325 5.311 1.00 49.53 94 ALA A O 1
ATOM 726 N N . LEU A 1 95 ? -12.316 -24.273 4.928 1.00 44.91 95 LEU A N 1
ATOM 727 C CA . LEU A 1 95 ? -12.824 -25.628 4.722 1.00 44.91 95 LEU A CA 1
ATOM 728 C C . LEU A 1 95 ? -12.229 -26.534 5.799 1.00 44.91 95 LEU A C 1
ATOM 730 O O . LEU A 1 95 ? -11.030 -26.777 5.831 1.00 44.91 95 LEU A O 1
ATOM 734 N N . GLY A 1 96 ? -13.099 -26.960 6.711 1.00 43.28 96 GLY A N 1
ATOM 735 C CA . GLY A 1 96 ? -12.772 -27.698 7.923 1.00 43.28 96 GLY A CA 1
ATOM 736 C C . GLY A 1 96 ? -12.041 -29.041 7.739 1.00 43.28 96 GLY A C 1
ATOM 737 O O . GLY A 1 96 ? -11.707 -29.461 6.633 1.00 43.28 96 GLY A O 1
ATOM 738 N N . PRO A 1 97 ? -11.776 -29.711 8.871 1.00 53.19 97 PRO A N 1
ATOM 739 C CA . PRO A 1 97 ? -10.624 -30.572 9.076 1.00 53.19 97 PRO A CA 1
ATOM 740 C C . PRO A 1 97 ? -10.919 -32.012 8.670 1.00 53.19 97 PRO A C 1
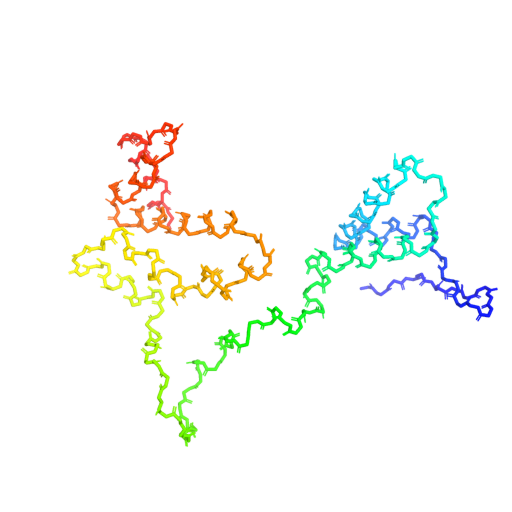ATOM 742 O O . PRO A 1 97 ? -11.833 -32.610 9.219 1.00 53.19 97 PRO A O 1
ATOM 745 N N . ASP A 1 98 ? -10.104 -32.590 7.788 1.00 51.56 98 ASP A N 1
ATOM 746 C CA . ASP A 1 98 ? -10.007 -34.055 7.693 1.00 51.56 98 ASP A CA 1
ATOM 747 C C . ASP A 1 98 ? -8.667 -34.569 7.142 1.00 51.56 98 ASP A C 1
ATOM 749 O O . ASP A 1 98 ? -8.574 -35.677 6.620 1.00 51.56 98 ASP A O 1
ATOM 753 N N . ILE A 1 99 ? -7.577 -33.804 7.286 1.00 52.81 99 ILE A N 1
ATOM 754 C CA . ILE A 1 99 ? -6.231 -34.333 7.012 1.00 52.81 99 ILE A CA 1
ATOM 755 C C . ILE A 1 99 ? -5.299 -33.997 8.175 1.00 52.81 99 ILE A C 1
ATOM 757 O O . ILE A 1 99 ? -4.517 -33.050 8.154 1.00 52.81 99 ILE A O 1
ATOM 761 N N . GLN A 1 100 ? -5.398 -34.819 9.219 1.00 51.22 100 GLN A N 1
ATOM 762 C CA . GLN A 1 100 ? -4.329 -35.011 10.190 1.00 51.22 100 GLN A CA 1
ATOM 763 C C . GLN A 1 100 ? -3.215 -35.835 9.537 1.00 51.22 100 GLN A C 1
ATOM 765 O O . GLN A 1 100 ? -3.418 -37.016 9.283 1.00 51.22 100 GLN A O 1
ATOM 770 N N . THR A 1 101 ? -2.026 -35.258 9.345 1.00 50.41 101 THR A N 1
ATOM 771 C CA . THR A 1 101 ? -0.774 -36.019 9.525 1.00 50.41 101 THR A CA 1
ATOM 772 C C .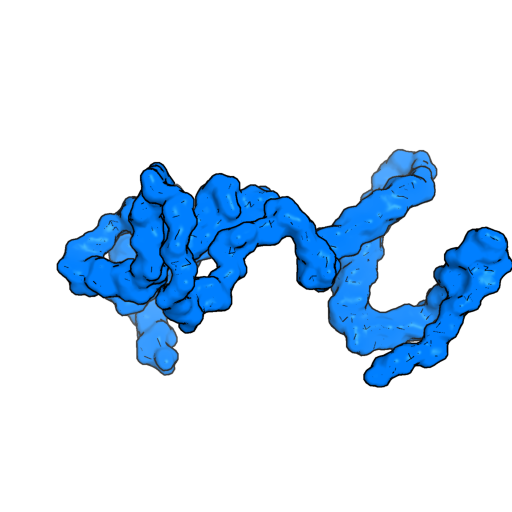 THR A 1 101 ? 0.423 -35.095 9.780 1.00 50.41 101 THR A C 1
ATOM 774 O O . THR A 1 101 ? 0.968 -34.488 8.869 1.00 50.41 101 THR A O 1
ATOM 777 N N . MET A 1 102 ? 0.796 -35.038 11.062 1.00 50.34 102 MET A N 1
ATOM 778 C CA . MET A 1 102 ? 2.147 -34.947 11.639 1.00 50.34 102 MET A CA 1
ATOM 779 C C . MET A 1 102 ? 3.137 -33.877 11.135 1.00 50.34 102 MET A C 1
ATOM 781 O O . MET A 1 102 ? 3.870 -34.096 10.178 1.00 50.34 102 MET A O 1
ATOM 785 N N . SER A 1 103 ? 3.293 -32.810 11.930 1.00 48.28 103 SER A N 1
ATOM 786 C CA . SER A 1 103 ? 4.602 -32.238 12.304 1.00 48.28 103 SER A CA 1
ATOM 787 C C . SER A 1 103 ? 4.416 -31.204 13.426 1.00 48.28 103 SER A C 1
ATOM 789 O O . SER A 1 103 ? 4.301 -30.003 13.187 1.00 48.28 103 SER A O 1
ATOM 791 N N . GLU A 1 104 ? 4.370 -31.672 14.672 1.00 50.72 104 GLU A N 1
ATOM 792 C CA . GLU A 1 104 ? 4.325 -30.830 15.871 1.00 50.72 104 GLU A CA 1
ATOM 793 C C . GLU A 1 104 ? 5.745 -30.404 16.270 1.00 50.72 104 GLU A C 1
ATOM 795 O O . GLU A 1 104 ? 6.465 -31.187 16.885 1.00 50.72 104 GLU A O 1
ATOM 800 N N . SER A 1 105 ? 6.166 -29.184 15.908 1.00 51.94 105 SER A N 1
ATOM 801 C CA . SER A 1 105 ? 7.206 -28.411 16.637 1.00 51.94 105 SER A CA 1
ATOM 802 C C . SER A 1 105 ? 7.393 -26.956 16.173 1.00 51.94 105 SER A C 1
ATOM 804 O O . SER A 1 105 ? 8.313 -26.281 16.626 1.00 51.94 105 SER A O 1
ATOM 806 N N . THR A 1 106 ? 6.527 -26.405 15.324 1.00 40.81 106 THR A N 1
ATOM 807 C CA . THR A 1 106 ? 6.553 -24.971 14.992 1.00 40.81 106 THR A CA 1
ATOM 808 C C . THR A 1 106 ? 5.450 -24.237 15.741 1.00 40.81 106 THR A C 1
ATOM 810 O O . THR A 1 106 ? 4.315 -24.705 15.758 1.00 40.81 106 THR A O 1
ATOM 813 N N . CYS A 1 107 ? 5.824 -23.126 16.391 1.00 39.16 107 CYS A N 1
ATOM 814 C CA . CYS A 1 107 ? 4.994 -22.179 17.142 1.00 39.16 107 CYS A CA 1
ATOM 815 C C . CYS A 1 107 ? 3.493 -22.295 16.865 1.00 39.16 107 CYS A C 1
ATOM 817 O O . CYS A 1 107 ? 3.070 -22.135 15.722 1.00 39.16 107 CYS A O 1
ATOM 819 N N . SER A 1 108 ? 2.685 -22.471 17.917 1.00 41.97 108 SER A N 1
ATOM 820 C CA . SER A 1 108 ? 1.233 -22.319 17.826 1.00 41.97 108 SER A CA 1
ATOM 821 C C . SER A 1 108 ? 0.900 -20.857 17.504 1.00 41.97 108 SER A C 1
ATOM 823 O O . SER A 1 108 ? 0.602 -20.047 18.384 1.00 41.97 108 SER A O 1
ATOM 825 N N . PHE A 1 109 ? 1.000 -20.509 16.229 1.00 51.12 109 PHE A N 1
ATOM 826 C CA . PHE A 1 109 ? 0.523 -19.281 15.632 1.00 51.12 109 PHE A CA 1
ATOM 827 C C . PHE A 1 109 ? -1.002 -19.376 15.650 1.00 51.12 109 PHE A C 1
ATOM 829 O O . PHE A 1 109 ? -1.639 -19.815 14.698 1.00 51.12 109 PHE A O 1
ATOM 836 N N . ARG A 1 110 ? -1.592 -19.131 16.825 1.00 51.06 110 ARG A N 1
ATOM 837 C CA . ARG A 1 110 ? -3.041 -19.176 17.004 1.00 51.06 110 ARG A CA 1
ATOM 838 C C . ARG A 1 110 ? -3.643 -18.123 16.078 1.00 51.06 110 ARG A C 1
ATOM 840 O O . ARG A 1 110 ? -3.453 -16.930 16.290 1.00 51.06 110 ARG A O 1
ATOM 847 N N . SER A 1 111 ? -4.369 -18.597 15.073 1.00 56.56 111 SER A N 1
ATOM 848 C CA . SER A 1 111 ? -5.072 -17.877 14.008 1.00 56.56 111 SER A CA 1
ATOM 849 C C . SER A 1 111 ? -6.246 -17.021 14.504 1.00 56.56 111 SER A C 1
ATOM 851 O O . SER A 1 111 ? -7.301 -16.960 13.880 1.00 56.56 111 SER A O 1
ATOM 853 N N . GLY A 1 112 ? -6.095 -16.329 15.637 1.00 61.81 112 GLY A N 1
ATOM 854 C CA . GLY A 1 112 ? -7.152 -15.479 16.184 1.00 61.81 112 GLY A CA 1
ATOM 855 C C . GLY A 1 112 ? -7.599 -14.368 15.222 1.00 61.81 112 GLY A C 1
ATOM 856 O O . GLY A 1 112 ? -8.717 -13.863 15.336 1.00 61.81 112 GLY A O 1
ATOM 857 N N . GLY A 1 113 ? -6.753 -14.009 14.252 1.00 73.38 113 GLY A N 1
ATOM 858 C CA . GLY A 1 113 ? -7.026 -12.949 13.290 1.00 73.38 113 GLY A CA 1
ATOM 859 C C . GLY A 1 113 ? -7.309 -11.603 13.967 1.00 73.38 113 GLY A C 1
ATOM 860 O O . GLY A 1 113 ? -7.210 -11.439 15.187 1.00 73.38 113 GLY A O 1
ATOM 861 N N . LEU A 1 114 ? -7.707 -10.617 13.165 1.00 75.81 114 LEU A N 1
ATOM 862 C CA . LEU A 1 114 ? -8.069 -9.286 13.667 1.00 75.81 114 LEU A CA 1
ATOM 863 C C . LEU A 1 114 ? -9.237 -9.331 14.666 1.00 75.81 114 LEU A C 1
ATOM 865 O O . LEU A 1 114 ? -9.265 -8.557 15.615 1.00 75.81 114 LEU A O 1
ATOM 869 N N . ALA A 1 115 ? -10.178 -10.264 14.504 1.00 78.62 115 ALA A N 1
ATOM 870 C CA . ALA A 1 115 ? -11.336 -10.379 15.388 1.00 78.62 115 ALA A CA 1
ATOM 871 C C . ALA A 1 115 ? -10.958 -10.773 16.827 1.00 78.62 115 ALA A C 1
ATOM 873 O O . ALA A 1 115 ? -11.559 -10.272 17.776 1.00 78.62 115 ALA A O 1
ATOM 874 N N . HIS A 1 116 ? -9.969 -11.653 17.014 1.00 80.94 116 HIS A N 1
ATOM 875 C CA . HIS A 1 116 ? -9.471 -11.975 18.353 1.00 80.94 116 HIS A CA 1
ATOM 876 C C . HIS A 1 116 ? -8.690 -10.804 18.948 1.00 80.94 116 HIS A C 1
ATOM 878 O O . HIS A 1 116 ? -8.877 -10.491 20.119 1.00 80.94 116 HIS A O 1
ATOM 884 N N . MET A 1 117 ? -7.895 -10.107 18.129 1.00 81.50 117 MET A N 1
ATOM 885 C CA . MET A 1 117 ? -7.188 -8.896 18.554 1.00 81.50 117 MET A CA 1
ATOM 886 C C . MET A 1 117 ? -8.162 -7.824 19.074 1.00 81.50 117 MET A C 1
ATOM 888 O O . MET A 1 117 ? -7.908 -7.223 20.112 1.00 81.50 117 MET A O 1
ATOM 892 N N . LEU A 1 118 ? -9.307 -7.629 18.406 1.00 83.25 118 LEU A N 1
ATOM 893 C CA . LEU A 1 118 ? -10.369 -6.719 18.862 1.00 83.25 118 LEU A CA 1
ATOM 894 C C . LEU A 1 118 ? -11.022 -7.184 20.178 1.00 83.25 118 LEU A C 1
ATOM 896 O O . LEU A 1 118 ? -11.284 -6.380 21.062 1.00 83.25 118 LEU A O 1
ATOM 900 N N . LYS A 1 119 ? -11.219 -8.492 20.370 1.00 84.19 119 LYS A N 1
ATOM 901 C CA . LYS A 1 119 ? -11.740 -9.019 21.645 1.00 84.19 119 LYS A CA 1
ATOM 902 C C . LYS A 1 119 ? -10.765 -8.848 22.810 1.00 84.19 119 LYS A C 1
ATOM 904 O O . LYS A 1 119 ? -11.205 -8.705 23.949 1.00 84.19 119 LYS A O 1
ATOM 909 N N . ASP A 1 120 ? -9.464 -8.902 22.544 1.00 79.56 120 ASP A N 1
ATOM 910 C CA . ASP A 1 120 ? -8.435 -8.650 23.555 1.00 79.56 120 ASP A CA 1
ATOM 911 C C . ASP A 1 120 ? -8.332 -7.150 23.873 1.00 79.56 120 ASP A C 1
ATOM 913 O O . ASP A 1 120 ? -8.143 -6.788 25.036 1.00 79.56 120 ASP A O 1
ATOM 917 N N . LEU A 1 121 ? -8.544 -6.284 22.870 1.00 77.31 121 LEU A N 1
ATOM 918 C CA . LEU A 1 121 ? -8.672 -4.830 23.034 1.00 77.31 121 LEU A CA 1
ATOM 919 C C . LEU A 1 121 ? -9.795 -4.465 24.016 1.00 77.31 121 LEU A C 1
ATOM 921 O O . LEU A 1 121 ? -9.555 -3.705 24.955 1.00 77.31 121 LEU A O 1
ATOM 925 N N . ASP A 1 122 ? -10.974 -5.075 23.867 1.00 81.81 122 ASP A N 1
ATOM 926 C CA . ASP A 1 122 ? -12.134 -4.846 24.742 1.00 81.81 122 ASP A CA 1
ATOM 927 C C . ASP A 1 122 ? -11.891 -5.227 26.217 1.00 81.81 122 ASP A C 1
ATOM 929 O O . ASP A 1 122 ? -12.605 -4.771 27.112 1.00 81.81 122 ASP A O 1
ATOM 933 N N . ARG A 1 123 ? -10.906 -6.091 26.505 1.00 82.56 123 ARG A N 1
ATOM 934 C CA . ARG A 1 123 ? -10.762 -6.738 27.821 1.00 82.56 123 ARG A CA 1
ATOM 935 C C . ARG A 1 123 ? -9.861 -6.032 28.826 1.00 82.56 123 ARG A C 1
ATOM 937 O O . ARG A 1 123 ? -9.888 -6.437 29.987 1.00 82.56 123 ARG A O 1
ATOM 944 N N . GLY A 1 124 ? -9.092 -5.006 28.460 1.00 64.25 124 GLY A N 1
ATOM 945 C CA . GLY A 1 124 ? -8.324 -4.294 29.494 1.00 64.25 124 GLY A CA 1
ATOM 946 C C . GLY A 1 124 ? -7.060 -3.558 29.082 1.00 64.25 124 GLY A C 1
ATOM 947 O O . GLY A 1 124 ? -6.119 -3.519 29.870 1.00 64.25 124 GLY A O 1
ATOM 948 N N . GLY A 1 125 ? -7.050 -2.922 27.912 1.00 63.84 125 GLY A N 1
ATOM 949 C CA . GLY A 1 125 ? -6.049 -1.906 27.594 1.00 63.84 125 GLY A CA 1
ATOM 950 C C . GLY A 1 125 ? -4.818 -2.476 26.904 1.00 63.84 125 GLY A C 1
ATOM 951 O O . GLY A 1 125 ? -3.961 -3.126 27.505 1.00 63.84 125 GLY A O 1
ATOM 952 N N . LEU A 1 126 ? -4.711 -2.183 25.613 1.00 69.25 126 LEU A N 1
ATOM 953 C CA . LEU A 1 126 ? -3.521 -2.505 24.853 1.00 69.25 126 LEU A CA 1
ATOM 954 C C . LEU A 1 126 ? -2.455 -1.451 25.078 1.00 69.25 126 LEU A C 1
ATOM 956 O O . LEU A 1 126 ? -2.643 -0.267 24.810 1.00 69.25 126 LEU A O 1
ATOM 960 N N . GLN A 1 127 ? -1.305 -1.913 25.556 1.00 82.81 127 GLN A N 1
ATOM 961 C CA . GLN A 1 127 ? -0.117 -1.084 25.563 1.00 82.81 127 GLN A CA 1
ATOM 962 C C . GLN A 1 127 ? 0.265 -0.791 24.102 1.00 82.81 127 GLN A C 1
ATOM 964 O O . GLN A 1 127 ? 0.352 -1.740 23.312 1.00 82.81 127 GLN A O 1
ATOM 969 N N . PRO A 1 128 ? 0.479 0.482 23.724 1.00 78.88 128 PRO A N 1
ATOM 970 C CA . PRO A 1 128 ? 0.814 0.884 22.356 1.00 78.88 128 PRO A CA 1
ATOM 971 C C . PRO A 1 128 ? 1.958 0.071 21.735 1.00 78.88 128 PRO A C 1
ATOM 973 O O . PRO A 1 128 ? 1.941 -0.239 20.546 1.00 78.88 128 PRO A O 1
ATOM 976 N N . GLU A 1 129 ? 2.922 -0.326 22.563 1.00 82.44 129 GLU A N 1
ATOM 977 C CA . GLU A 1 129 ? 4.089 -1.130 22.205 1.00 82.44 129 GLU A CA 1
ATOM 978 C C . GLU A 1 129 ? 3.707 -2.517 21.667 1.00 82.44 129 GLU A C 1
ATOM 980 O O . GLU A 1 129 ? 4.345 -3.030 20.750 1.00 82.44 129 GLU A O 1
ATOM 985 N N . ASN A 1 130 ? 2.638 -3.111 22.199 1.00 88.62 130 ASN A N 1
ATOM 986 C CA . ASN A 1 130 ? 2.204 -4.454 21.827 1.00 88.62 130 ASN A CA 1
ATOM 987 C C . ASN A 1 130 ? 1.297 -4.450 20.592 1.00 88.62 130 ASN A C 1
ATOM 989 O O . ASN A 1 130 ? 1.247 -5.450 19.879 1.00 88.62 130 ASN A O 1
ATOM 993 N N . ILE A 1 131 ? 0.602 -3.341 20.310 1.00 89.94 131 ILE A N 1
ATOM 994 C CA . ILE A 1 131 ? -0.315 -3.241 19.162 1.00 89.94 131 ILE A CA 1
ATOM 995 C C . ILE A 1 131 ? 0.438 -3.433 17.852 1.00 89.94 131 ILE A C 1
ATOM 997 O O . ILE A 1 131 ? -0.043 -4.142 16.976 1.00 89.94 131 ILE A O 1
ATOM 1001 N N . ILE A 1 132 ? 1.629 -2.846 17.722 1.00 91.38 132 ILE A N 1
ATOM 1002 C CA . ILE A 1 132 ? 2.434 -2.977 16.502 1.00 91.38 132 ILE A CA 1
ATOM 1003 C C . ILE A 1 132 ? 2.790 -4.445 16.261 1.00 91.38 132 ILE A C 1
ATOM 1005 O O . ILE A 1 132 ? 2.558 -4.955 15.169 1.00 91.38 132 ILE A O 1
ATOM 1009 N N . MET A 1 133 ? 3.279 -5.141 17.289 1.00 90.25 133 MET A N 1
ATOM 1010 C CA . MET A 1 133 ? 3.606 -6.564 17.191 1.00 90.25 133 MET A CA 1
ATOM 1011 C C . MET A 1 133 ? 2.364 -7.402 16.850 1.00 90.25 133 MET A C 1
ATOM 1013 O O . MET A 1 133 ? 2.429 -8.291 16.005 1.00 90.25 133 MET A O 1
ATOM 1017 N N . LEU A 1 134 ? 1.215 -7.111 17.469 1.00 89.56 134 LEU A N 1
ATOM 1018 C CA . LEU A 1 134 ? -0.041 -7.800 17.165 1.00 89.56 134 LEU A CA 1
ATOM 1019 C C . LEU A 1 134 ? -0.498 -7.558 15.724 1.00 89.56 134 LEU A C 1
ATOM 1021 O O . LEU A 1 134 ? -0.883 -8.512 15.057 1.00 89.56 134 LEU A O 1
ATOM 1025 N N . LEU A 1 135 ? -0.406 -6.325 15.223 1.00 91.50 135 LEU A N 1
ATOM 1026 C CA . LEU A 1 135 ? -0.730 -5.984 13.838 1.00 91.50 135 LEU A CA 1
ATOM 1027 C C . LEU A 1 135 ? 0.204 -6.683 12.850 1.00 91.50 135 LEU A C 1
ATOM 1029 O O . LEU A 1 135 ? -0.271 -7.230 11.863 1.00 91.50 135 LEU A O 1
ATOM 1033 N N . GLN A 1 136 ? 1.508 -6.712 13.124 1.00 92.25 136 GLN A N 1
ATOM 1034 C CA . GLN A 1 136 ? 2.501 -7.394 12.285 1.00 92.25 136 GLN A CA 1
ATOM 1035 C C . GLN A 1 136 ? 2.292 -8.912 12.243 1.00 92.25 136 GLN A C 1
ATOM 1037 O O . GLN A 1 136 ? 2.559 -9.541 11.223 1.00 92.25 136 GLN A O 1
ATOM 1042 N N . ASN A 1 137 ? 1.785 -9.494 13.331 1.00 88.06 137 ASN A N 1
ATOM 1043 C CA . ASN A 1 137 ? 1.419 -10.908 13.382 1.00 88.06 137 ASN A CA 1
ATOM 1044 C C . ASN A 1 137 ? 0.060 -11.184 12.721 1.00 88.06 137 ASN A C 1
ATOM 1046 O O . ASN A 1 137 ? -0.123 -12.227 12.103 1.00 88.06 137 ASN A O 1
ATOM 1050 N N . ALA A 1 138 ? -0.910 -10.278 12.856 1.00 87.56 138 ALA A N 1
ATOM 1051 C CA . ALA A 1 138 ? -2.256 -10.456 12.315 1.00 87.56 138 ALA A CA 1
ATOM 1052 C C . ALA A 1 138 ? -2.354 -10.129 10.816 1.00 87.56 138 ALA A C 1
ATOM 1054 O O . ALA A 1 138 ? -3.220 -10.676 10.136 1.00 87.56 138 ALA A O 1
ATOM 1055 N N . ILE A 1 139 ? -1.496 -9.235 10.317 1.00 90.75 139 ILE A N 1
ATOM 1056 C CA . ILE A 1 139 ? -1.466 -8.749 8.934 1.00 90.75 139 ILE A CA 1
ATOM 1057 C C . ILE A 1 139 ? -0.085 -9.090 8.352 1.00 90.75 139 ILE A C 1
ATOM 1059 O O . ILE A 1 139 ? 0.869 -8.334 8.565 1.00 90.75 139 ILE A O 1
ATOM 1063 N N . PRO A 1 140 ? 0.047 -10.220 7.631 1.00 89.94 140 PRO A N 1
ATOM 1064 C CA . PRO A 1 140 ? 1.329 -10.699 7.116 1.00 89.94 140 PRO A CA 1
ATOM 1065 C C . PRO A 1 140 ? 2.091 -9.658 6.290 1.00 89.94 140 PRO A C 1
ATOM 1067 O O . PRO A 1 140 ? 3.317 -9.604 6.342 1.00 89.94 140 PRO A O 1
ATOM 1070 N N . GLU A 1 141 ? 1.385 -8.792 5.561 1.00 90.75 141 GLU A N 1
ATOM 1071 C CA . GLU A 1 141 ? 1.962 -7.734 4.730 1.00 90.75 141 GLU A CA 1
ATOM 1072 C C . GLU A 1 141 ? 2.776 -6.713 5.537 1.00 90.75 141 GLU A C 1
ATOM 1074 O O . GLU A 1 141 ? 3.716 -6.123 4.999 1.00 90.75 141 GLU A O 1
ATOM 1079 N N . LEU A 1 142 ? 2.440 -6.522 6.818 1.00 94.50 142 LEU A N 1
ATOM 1080 C CA . LEU A 1 142 ? 3.112 -5.588 7.721 1.00 94.50 142 LEU A CA 1
ATOM 1081 C C . LEU A 1 142 ? 4.334 -6.197 8.416 1.00 94.50 142 LEU A C 1
ATOM 1083 O O . LEU A 1 142 ? 5.065 -5.463 9.086 1.00 94.50 142 LEU A O 1
ATOM 1087 N N . HIS A 1 143 ? 4.574 -7.505 8.280 1.00 94.31 143 HIS A N 1
ATOM 1088 C CA . HIS A 1 143 ? 5.685 -8.168 8.955 1.00 94.31 143 HIS A CA 1
ATOM 1089 C C . HIS A 1 143 ? 7.031 -7.538 8.542 1.00 94.31 143 HIS A C 1
ATOM 1091 O O . HIS A 1 143 ? 7.283 -7.366 7.345 1.00 94.31 143 HIS A O 1
ATOM 1097 N N . PRO A 1 144 ? 7.927 -7.212 9.496 1.00 94.62 144 PRO A N 1
ATOM 1098 C CA . PRO A 1 144 ? 9.141 -6.446 9.215 1.00 94.62 144 PRO A CA 1
ATOM 1099 C C . PRO A 1 144 ? 10.115 -7.143 8.261 1.00 94.62 144 PRO A C 1
ATOM 1101 O O . PRO A 1 144 ? 10.719 -6.451 7.447 1.00 94.62 144 PRO A O 1
ATOM 1104 N N . ASP A 1 145 ? 10.230 -8.474 8.349 1.00 94.00 145 ASP A N 1
ATOM 1105 C CA . ASP A 1 145 ? 11.205 -9.244 7.559 1.00 94.00 145 ASP A CA 1
ATOM 1106 C C . ASP A 1 145 ? 10.616 -9.993 6.353 1.00 94.00 145 ASP A C 1
ATOM 1108 O O . ASP A 1 145 ? 11.294 -10.162 5.344 1.00 94.00 145 ASP A O 1
ATOM 1112 N N . VAL A 1 146 ? 9.368 -10.469 6.448 1.00 89.62 146 VAL A N 1
ATOM 1113 C CA . VAL A 1 146 ? 8.762 -11.354 5.432 1.00 89.62 146 VAL A CA 1
ATOM 1114 C C . VAL A 1 146 ? 7.487 -10.791 4.804 1.00 89.62 146 VAL A C 1
ATOM 1116 O O . VAL A 1 146 ? 6.886 -11.444 3.954 1.00 89.62 146 VAL A O 1
ATOM 1119 N N . GLY A 1 147 ? 7.057 -9.595 5.214 1.00 88.69 147 GLY A N 1
ATOM 1120 C CA . GLY A 1 147 ? 5.864 -8.959 4.667 1.00 88.69 147 GLY A CA 1
ATOM 1121 C C . GLY A 1 147 ? 6.100 -8.406 3.266 1.00 88.69 147 GLY A C 1
ATOM 1122 O O . GLY A 1 147 ? 7.227 -8.089 2.886 1.00 88.69 147 GLY A O 1
ATOM 1123 N N . THR A 1 148 ? 5.027 -8.237 2.494 1.00 87.62 148 THR A N 1
ATOM 1124 C CA . THR A 1 148 ? 5.074 -7.700 1.123 1.00 87.62 148 THR A CA 1
ATOM 1125 C C . THR A 1 148 ? 5.860 -6.393 1.039 1.00 87.62 148 THR A C 1
ATOM 1127 O O . THR A 1 148 ? 6.672 -6.219 0.134 1.00 87.62 148 THR A O 1
ATOM 1130 N N . HIS A 1 149 ? 5.688 -5.490 2.008 1.00 90.56 149 HIS A N 1
ATOM 1131 C CA . HIS A 1 149 ? 6.441 -4.238 2.023 1.00 90.56 149 HIS A CA 1
ATOM 1132 C C . HIS A 1 149 ? 7.942 -4.434 2.266 1.00 90.56 149 HIS A C 1
ATOM 1134 O O . HIS A 1 149 ? 8.741 -3.678 1.722 1.00 90.56 149 HIS A O 1
ATOM 1140 N N . ALA A 1 150 ? 8.335 -5.435 3.058 1.00 88.50 150 ALA A N 1
AT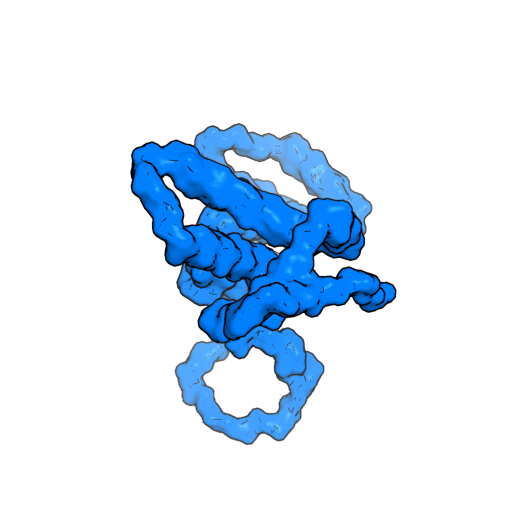OM 1141 C CA . ALA A 1 150 ? 9.739 -5.774 3.273 1.00 88.50 150 ALA A CA 1
ATOM 1142 C C . ALA A 1 150 ? 10.359 -6.367 1.999 1.00 88.50 150 ALA A C 1
ATOM 1144 O O . ALA A 1 150 ? 11.421 -5.926 1.567 1.00 88.50 150 ALA A O 1
ATOM 1145 N N . LEU A 1 151 ? 9.648 -7.297 1.351 1.00 84.25 151 LEU A N 1
ATOM 1146 C CA . LEU A 1 151 ? 10.090 -7.951 0.115 1.00 84.25 151 LEU A CA 1
ATOM 1147 C C . LEU A 1 151 ? 10.214 -6.982 -1.069 1.00 84.25 151 LEU A C 1
ATOM 1149 O O . LEU A 1 151 ? 11.072 -7.173 -1.925 1.00 84.25 151 LEU A O 1
ATOM 1153 N N . LEU A 1 152 ? 9.366 -5.953 -1.120 1.00 85.88 152 LEU A N 1
ATOM 1154 C CA . LEU A 1 152 ? 9.407 -4.906 -2.146 1.00 85.88 152 LEU A CA 1
ATOM 1155 C C . LEU A 1 152 ? 10.322 -3.724 -1.774 1.00 85.88 152 LEU A C 1
ATOM 1157 O O . LEU A 1 152 ? 10.333 -2.730 -2.495 1.00 85.88 152 LEU A O 1
ATOM 1161 N N . GLU A 1 153 ? 11.050 -3.797 -0.653 1.00 90.56 153 GLU A N 1
ATOM 1162 C CA . GLU A 1 153 ? 11.909 -2.719 -0.130 1.00 90.56 153 GLU A CA 1
ATOM 1163 C C . GLU A 1 153 ? 11.157 -1.392 0.134 1.00 90.56 153 GLU A C 1
ATOM 1165 O O . GLU A 1 153 ? 11.732 -0.304 0.178 1.00 90.56 153 GLU A O 1
ATOM 1170 N N . GLN A 1 154 ? 9.846 -1.465 0.375 1.00 90.50 154 GLN A N 1
ATOM 1171 C CA . GLN A 1 154 ? 8.961 -0.325 0.624 1.00 90.50 154 GLN A CA 1
ATOM 1172 C C . GLN A 1 154 ? 8.754 -0.086 2.129 1.00 90.50 154 GLN A C 1
ATOM 1174 O O . GLN A 1 154 ? 7.625 -0.010 2.618 1.00 90.50 154 GLN A O 1
ATOM 1179 N N . LEU A 1 155 ? 9.847 0.047 2.886 1.00 90.31 155 LEU A N 1
ATOM 1180 C CA . LEU A 1 155 ? 9.795 0.160 4.354 1.00 90.31 155 LEU A CA 1
ATOM 1181 C C . LEU A 1 155 ? 8.990 1.379 4.836 1.00 90.31 155 LEU A C 1
ATOM 1183 O O . LEU A 1 155 ? 8.228 1.276 5.792 1.00 90.31 155 LEU A O 1
ATOM 1187 N N . PHE A 1 156 ? 9.075 2.508 4.127 1.00 89.88 156 PHE A N 1
ATOM 1188 C CA . PHE A 1 156 ? 8.279 3.700 4.444 1.00 89.88 156 PHE A CA 1
ATOM 1189 C C . PHE A 1 156 ? 6.771 3.468 4.285 1.00 89.88 156 PHE A C 1
ATOM 1191 O O . PHE A 1 156 ? 5.973 3.984 5.066 1.00 89.88 156 PHE A O 1
ATOM 1198 N N . GLU A 1 157 ? 6.374 2.681 3.285 1.00 90.12 157 GLU A N 1
ATOM 1199 C CA . GLU A 1 157 ? 4.970 2.336 3.050 1.00 90.12 157 GLU A CA 1
ATOM 1200 C C . GLU A 1 157 ? 4.452 1.373 4.119 1.00 90.12 157 GLU A C 1
ATOM 1202 O O . GLU A 1 157 ? 3.337 1.553 4.607 1.00 90.12 157 GLU A O 1
ATOM 1207 N N . ARG A 1 158 ? 5.292 0.427 4.563 1.00 94.25 158 ARG A N 1
ATOM 1208 C CA . ARG A 1 158 ? 4.996 -0.429 5.720 1.00 94.25 158 ARG A CA 1
ATOM 1209 C C . ARG A 1 158 ? 4.689 0.409 6.952 1.00 94.25 158 ARG A C 1
ATOM 1211 O O . ARG A 1 158 ? 3.655 0.221 7.584 1.00 94.25 158 ARG A O 1
ATOM 1218 N N . ASP A 1 159 ? 5.582 1.334 7.291 1.00 91.75 159 ASP A N 1
ATOM 1219 C CA . ASP A 1 159 ? 5.456 2.137 8.506 1.00 91.75 159 ASP A CA 1
ATOM 1220 C C . ASP A 1 159 ? 4.223 3.051 8.431 1.00 91.75 159 ASP A C 1
ATOM 1222 O O . ASP A 1 159 ? 3.493 3.198 9.415 1.00 91.75 159 ASP A O 1
ATOM 1226 N N . ARG A 1 160 ? 3.912 3.584 7.240 1.00 90.62 160 ARG A N 1
ATOM 1227 C CA . ARG A 1 160 ? 2.671 4.330 6.989 1.00 90.62 160 ARG A CA 1
ATOM 1228 C C . ARG A 1 160 ? 1.428 3.461 7.176 1.00 90.62 160 ARG A C 1
ATOM 1230 O O . ARG A 1 160 ? 0.455 3.926 7.771 1.00 90.62 160 ARG A O 1
ATOM 1237 N N . ALA A 1 161 ? 1.446 2.223 6.688 1.00 93.56 161 ALA A N 1
ATOM 1238 C CA . ALA A 1 161 ? 0.337 1.285 6.827 1.00 93.56 161 ALA A CA 1
ATOM 1239 C C . ALA A 1 161 ? 0.122 0.877 8.294 1.00 93.56 161 ALA A C 1
ATOM 1241 O O . ALA A 1 161 ? -0.998 0.976 8.790 1.00 93.56 161 ALA A O 1
ATOM 1242 N N . VAL A 1 162 ? 1.194 0.534 9.021 1.00 92.81 162 VAL A N 1
ATOM 1243 C CA . VAL A 1 162 ? 1.146 0.258 10.469 1.00 92.81 162 VAL A CA 1
ATOM 1244 C C . VAL A 1 162 ? 0.570 1.453 11.225 1.00 92.81 162 VAL A C 1
ATOM 1246 O O . VAL A 1 162 ? -0.368 1.290 12.003 1.00 92.81 162 VAL A O 1
ATOM 1249 N N . SER A 1 163 ? 1.087 2.658 10.969 1.00 91.38 163 SER A N 1
ATOM 1250 C CA . SER A 1 163 ? 0.610 3.889 11.607 1.00 91.38 163 SER A CA 1
ATOM 1251 C C . SER A 1 163 ? -0.881 4.118 11.342 1.00 91.38 163 SER A C 1
ATOM 1253 O O . SER A 1 163 ? -1.644 4.388 12.265 1.00 91.38 163 SER A O 1
ATOM 1255 N N . SER A 1 164 ? -1.322 3.892 10.101 1.00 92.06 164 SER A N 1
ATOM 1256 C CA . SER A 1 164 ? -2.728 4.019 9.704 1.00 92.06 164 SER A CA 1
ATOM 1257 C C . SER A 1 164 ? -3.628 3.011 10.430 1.00 92.06 164 SER A C 1
ATOM 1259 O O . SER A 1 164 ? -4.697 3.385 10.913 1.00 92.06 164 SER A O 1
ATOM 1261 N N . CYS A 1 165 ? -3.193 1.754 10.574 1.00 92.44 165 CYS A N 1
ATOM 1262 C CA . CYS A 1 165 ? -3.909 0.741 11.352 1.00 92.44 165 CYS A CA 1
ATOM 1263 C C . CYS A 1 165 ? -4.022 1.131 12.833 1.00 92.44 165 CYS A C 1
ATOM 1265 O O . CYS A 1 165 ? -5.104 1.035 13.408 1.00 92.44 165 CYS A O 1
ATOM 1267 N N . VAL A 1 166 ? -2.934 1.609 13.446 1.00 91.56 166 VAL A N 1
ATOM 1268 C CA . VAL A 1 166 ? -2.939 2.075 14.843 1.00 91.56 166 VAL A CA 1
ATOM 1269 C C . VAL A 1 166 ? -3.862 3.281 15.015 1.00 91.56 166 VAL A C 1
ATOM 1271 O O . VAL A 1 166 ? -4.649 3.309 15.957 1.00 91.56 166 VAL A O 1
ATOM 1274 N N . SER A 1 167 ? -3.819 4.254 14.100 1.00 91.50 167 SER A N 1
ATOM 1275 C CA . SER A 1 167 ? -4.710 5.419 14.128 1.00 91.50 167 SER A CA 1
ATOM 1276 C C . SER A 1 167 ? -6.181 5.030 14.023 1.00 91.50 167 SER A C 1
ATOM 1278 O O . SER A 1 167 ? -7.008 5.570 14.754 1.00 91.50 167 SER A O 1
ATOM 1280 N N . LEU A 1 168 ? -6.509 4.077 13.147 1.00 90.62 168 LEU A N 1
ATOM 1281 C CA . LEU A 1 168 ? -7.872 3.579 13.004 1.00 90.62 168 LEU A CA 1
ATOM 1282 C C . LEU A 1 168 ? -8.345 2.876 14.280 1.00 90.62 168 LEU A C 1
ATOM 1284 O O . LEU A 1 168 ? -9.449 3.143 14.744 1.00 90.62 168 LEU A O 1
ATOM 1288 N N . LEU A 1 169 ? -7.504 2.028 14.878 1.00 89.94 169 LEU A N 1
ATOM 1289 C CA . LEU A 1 169 ? -7.815 1.394 16.160 1.00 89.94 169 LEU A CA 1
ATOM 1290 C C . LEU A 1 169 ? -8.031 2.447 17.251 1.00 89.94 169 LEU A C 1
ATOM 1292 O O . LEU A 1 169 ? -9.046 2.413 17.935 1.00 89.94 169 LEU A O 1
ATOM 1296 N N . ALA A 1 170 ? -7.144 3.432 17.368 1.00 91.56 170 ALA A N 1
ATOM 1297 C CA . ALA A 1 170 ? -7.305 4.510 18.336 1.00 91.56 170 ALA A CA 1
ATOM 1298 C C . ALA A 1 170 ? -8.648 5.245 18.169 1.00 91.56 170 ALA A C 1
ATOM 1300 O O . ALA A 1 170 ? -9.296 5.569 19.161 1.00 91.56 170 ALA A O 1
ATOM 1301 N N . LEU A 1 171 ? -9.088 5.479 16.925 1.00 90.88 171 LEU A N 1
ATOM 1302 C CA . LEU A 1 171 ? -10.373 6.124 16.632 1.00 90.88 171 LEU A CA 1
ATOM 1303 C C . LEU A 1 171 ? -11.564 5.251 17.036 1.00 90.88 171 LEU A C 1
ATOM 1305 O O . LEU A 1 171 ? -12.492 5.753 17.665 1.00 90.88 171 LEU A O 1
ATOM 1309 N N . VAL A 1 172 ? -11.524 3.955 16.708 1.00 87.44 172 VAL A N 1
ATOM 1310 C CA . VAL A 1 172 ? -12.591 2.993 17.037 1.00 87.44 172 VAL A CA 1
ATOM 1311 C C . VAL A 1 172 ? -12.766 2.836 18.551 1.00 87.44 172 VAL A C 1
ATOM 1313 O O . VAL A 1 172 ? -13.896 2.737 19.021 1.00 87.44 172 VAL A O 1
ATOM 1316 N N . TYR A 1 173 ? -11.672 2.857 19.314 1.00 88.50 173 TYR A N 1
ATOM 1317 C CA . TYR A 1 173 ? -11.690 2.684 20.773 1.00 88.50 173 TYR A CA 1
ATOM 1318 C C . TYR A 1 173 ? -11.743 3.999 21.566 1.00 88.50 173 TYR A C 1
ATOM 1320 O O . TYR A 1 173 ? -11.699 3.965 22.793 1.00 88.50 173 TYR A O 1
ATOM 1328 N N . ASP A 1 174 ? -11.839 5.152 20.893 1.00 91.06 174 ASP A N 1
ATOM 1329 C CA . ASP A 1 174 ? -11.757 6.483 21.516 1.00 91.06 174 ASP A CA 1
ATOM 1330 C C . ASP A 1 174 ? -10.520 6.670 22.423 1.00 91.06 174 ASP A C 1
ATOM 1332 O O . ASP A 1 174 ? -10.574 7.307 23.477 1.00 91.06 174 ASP A O 1
ATOM 1336 N N . ASP A 1 175 ? -9.373 6.126 22.010 1.00 91.69 175 ASP A N 1
ATOM 1337 C CA . ASP A 1 175 ? -8.117 6.255 22.749 1.00 91.69 175 ASP A CA 1
ATOM 1338 C C . ASP A 1 175 ? -7.217 7.328 22.126 1.00 91.69 175 ASP A C 1
ATOM 1340 O O . ASP A 1 175 ? -6.323 7.070 21.314 1.00 91.69 175 ASP A O 1
ATOM 1344 N N . TYR A 1 176 ? -7.441 8.574 22.542 1.00 92.69 176 TYR A N 1
ATOM 1345 C CA . TYR A 1 176 ? -6.631 9.718 22.120 1.00 92.69 176 TYR A CA 1
ATOM 1346 C C . TYR A 1 176 ? -5.137 9.557 22.452 1.00 92.69 176 TYR A C 1
ATOM 1348 O O . TYR A 1 176 ? -4.277 9.998 21.686 1.00 92.69 176 TYR A O 1
ATOM 1356 N N . ASN A 1 177 ? -4.799 8.914 23.576 1.00 91.56 177 ASN A N 1
ATOM 1357 C CA . ASN A 1 177 ? -3.401 8.754 23.978 1.00 91.56 177 ASN A CA 1
ATOM 1358 C C . ASN A 1 177 ? -2.676 7.797 23.037 1.00 91.56 177 ASN A C 1
ATOM 1360 O O . ASN A 1 177 ? -1.537 8.064 22.644 1.00 91.56 177 ASN A O 1
ATOM 1364 N N . LEU A 1 178 ? -3.351 6.719 22.632 1.00 90.12 178 LEU A N 1
ATOM 1365 C CA . LEU A 1 178 ? -2.831 5.798 21.633 1.00 90.12 178 LEU A CA 1
ATOM 1366 C C . LEU A 1 178 ? -2.581 6.496 20.287 1.00 90.12 178 LEU A C 1
ATOM 1368 O O . LEU A 1 178 ? -1.567 6.231 19.642 1.00 90.12 178 LEU A O 1
ATOM 1372 N N . PHE A 1 179 ? -3.457 7.423 19.888 1.00 91.44 179 PHE A N 1
ATOM 1373 C CA . PHE A 1 179 ? -3.314 8.189 18.647 1.00 91.44 179 PHE A CA 1
ATOM 1374 C C . PHE A 1 179 ? -2.137 9.177 18.669 1.00 91.44 179 PHE A C 1
ATOM 1376 O O . PHE A 1 179 ? -1.423 9.330 17.674 1.00 91.44 179 PHE A O 1
ATOM 1383 N N . VAL A 1 180 ? -1.926 9.860 19.796 1.00 91.12 180 VAL A N 1
ATOM 1384 C CA . VAL A 1 180 ? -0.935 10.940 19.914 1.00 91.12 180 VAL A CA 1
ATOM 1385 C C . VAL A 1 180 ? 0.471 10.436 20.227 1.00 91.12 180 VAL A C 1
ATOM 1387 O O . VAL A 1 180 ? 1.447 11.042 19.786 1.00 91.12 180 VAL A O 1
ATOM 1390 N N . LYS A 1 181 ? 0.612 9.329 20.961 1.00 87.94 181 LYS A N 1
ATOM 1391 C CA . LYS A 1 181 ? 1.923 8.834 21.411 1.00 87.94 181 LYS A CA 1
ATOM 1392 C C . LYS A 1 181 ? 2.944 8.647 20.270 1.00 87.94 181 LYS A C 1
ATOM 1394 O O . LYS A 1 181 ? 4.078 9.088 20.450 1.00 87.94 181 LYS A O 1
ATOM 1399 N N . PRO A 1 182 ? 2.590 8.101 19.087 1.00 82.56 182 PRO A N 1
ATOM 1400 C CA . PRO A 1 182 ? 3.518 8.035 17.954 1.00 82.56 182 PRO A CA 1
ATOM 1401 C C . PRO A 1 182 ? 3.883 9.412 17.373 1.00 82.56 182 PRO A C 1
ATOM 1403 O O . PRO A 1 182 ? 4.995 9.594 16.886 1.00 82.56 182 PRO A O 1
ATOM 1406 N N . GLN A 1 183 ? 2.974 10.393 17.442 1.00 81.44 183 GLN A N 1
ATOM 1407 C CA . GLN A 1 183 ? 3.189 11.747 16.909 1.00 81.44 183 GLN A CA 1
ATOM 1408 C C . GLN A 1 183 ? 4.195 12.538 17.747 1.00 81.44 183 GLN A C 1
ATOM 1410 O O . GLN A 1 183 ? 4.925 13.353 17.197 1.00 81.44 183 GLN A O 1
ATOM 1415 N N . MET A 1 184 ? 4.288 12.265 19.054 1.00 80.69 184 MET A N 1
ATOM 1416 C CA . MET A 1 184 ? 5.228 12.947 19.955 1.00 80.69 184 MET A CA 1
ATOM 1417 C C . MET A 1 184 ? 6.705 12.720 19.597 1.00 80.69 184 MET A C 1
ATOM 1419 O O . MET A 1 184 ? 7.562 13.489 20.026 1.00 80.69 184 MET A O 1
ATOM 1423 N N . LEU A 1 185 ? 7.013 11.671 18.831 1.00 80.44 185 LEU A N 1
ATOM 1424 C CA . LEU A 1 185 ? 8.374 11.371 18.383 1.00 80.44 185 LEU A CA 1
ATOM 1425 C C . LEU A 1 185 ? 8.779 12.175 17.139 1.00 80.44 185 LEU A C 1
ATOM 1427 O O . LEU A 1 185 ? 9.966 12.258 16.828 1.00 80.44 185 LEU A O 1
ATOM 1431 N N . ALA A 1 186 ? 7.814 12.764 16.431 1.00 80.31 186 ALA A N 1
ATOM 1432 C CA . ALA A 1 186 ? 8.047 13.541 15.225 1.00 80.31 186 ALA A CA 1
ATOM 1433 C C . ALA A 1 186 ? 7.856 15.045 15.503 1.00 80.31 186 ALA A C 1
ATOM 1435 O O . ALA A 1 186 ? 7.014 15.422 16.316 1.00 80.31 186 ALA A O 1
ATOM 1436 N N . PRO A 1 187 ? 8.590 15.939 14.818 1.00 81.94 187 PRO A N 1
A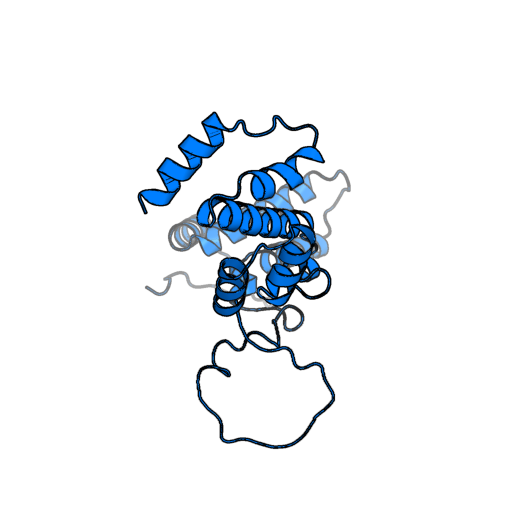TOM 1437 C CA . PRO A 1 187 ? 8.430 17.389 14.946 1.00 81.94 187 PRO A CA 1
ATOM 1438 C C . PRO A 1 187 ? 7.194 17.883 14.169 1.00 81.94 187 PRO A C 1
ATOM 1440 O O . PRO A 1 187 ? 7.295 18.753 13.307 1.00 81.94 187 PRO A O 1
ATOM 1443 N N . VAL A 1 188 ? 6.033 17.279 14.417 1.00 82.75 188 VAL A N 1
ATOM 1444 C CA . VAL A 1 188 ? 4.763 17.586 13.746 1.00 82.75 188 VAL A CA 1
ATOM 1445 C C . VAL A 1 188 ? 3.803 18.180 14.771 1.00 82.75 188 VAL A C 1
ATOM 1447 O O . VAL A 1 188 ? 3.854 17.829 15.950 1.00 82.75 188 VAL A O 1
ATOM 1450 N N . GLU A 1 189 ? 2.935 19.097 14.338 1.00 86.50 189 GLU A N 1
ATOM 1451 C CA . GLU A 1 189 ? 1.866 19.611 15.192 1.00 86.50 189 GLU A CA 1
ATOM 1452 C C . GLU A 1 189 ? 1.003 18.452 15.697 1.00 86.50 189 GLU A C 1
ATOM 1454 O O . GLU A 1 189 ? 0.370 17.732 14.923 1.00 86.50 189 GLU A O 1
ATOM 1459 N N . VAL A 1 190 ? 1.014 18.259 17.015 1.00 86.69 190 VAL A N 1
ATOM 1460 C CA . VAL A 1 190 ? 0.230 17.216 17.667 1.00 86.69 190 VAL A CA 1
ATOM 1461 C C . VAL A 1 190 ? -1.242 17.564 17.531 1.00 86.69 190 VAL A C 1
ATOM 1463 O O . VAL A 1 190 ? -1.669 18.671 17.867 1.00 86.69 190 VAL A O 1
ATOM 1466 N N . THR A 1 191 ? -2.023 16.592 17.070 1.00 89.50 191 THR A N 1
ATOM 1467 C CA . THR A 1 191 ? -3.474 16.742 16.963 1.00 89.50 191 THR A CA 1
ATOM 1468 C C . THR A 1 191 ? -4.050 17.116 18.323 1.00 89.50 191 THR A C 1
ATOM 1470 O O . THR A 1 191 ? -3.858 16.395 19.293 1.00 89.50 191 THR A O 1
ATOM 1473 N N . THR A 1 192 ? -4.762 18.236 18.403 1.00 93.25 192 THR A N 1
ATOM 1474 C CA . THR A 1 192 ? -5.369 18.708 19.653 1.00 93.25 192 THR A CA 1
ATOM 1475 C C . THR A 1 192 ? -6.593 17.863 20.040 1.00 93.25 192 THR A C 1
ATOM 1477 O O . THR A 1 192 ? -7.254 17.295 19.163 1.00 93.25 192 THR A O 1
ATOM 1480 N N . PRO A 1 193 ? -7.005 17.843 21.325 1.00 93.44 193 PRO A N 1
ATOM 1481 C CA . PRO A 1 193 ? -8.219 17.133 21.744 1.00 93.44 193 PRO A CA 1
ATOM 1482 C C . PRO A 1 193 ? -9.494 17.600 21.017 1.00 93.44 193 PRO A C 1
ATOM 1484 O O . PRO A 1 193 ? -10.422 16.819 20.810 1.00 93.44 193 PRO A O 1
ATOM 1487 N N . GLY A 1 194 ? -9.542 18.871 20.595 1.00 94.38 194 GLY A N 1
ATOM 1488 C CA . GLY A 1 194 ? -10.645 19.410 19.795 1.00 94.38 194 GLY A CA 1
ATOM 1489 C C . GLY A 1 194 ? -10.697 18.818 18.383 1.00 94.38 194 GLY A C 1
ATOM 1490 O O . GLY A 1 194 ? -11.763 18.401 17.934 1.00 94.38 194 GLY A O 1
ATOM 1491 N N . GLN A 1 195 ? -9.545 18.712 17.710 1.00 93.94 195 GLN A N 1
ATOM 1492 C CA . GLN A 1 195 ? -9.436 18.054 16.402 1.00 93.94 195 GLN A CA 1
ATOM 1493 C C . GLN A 1 195 ? -9.755 16.555 16.495 1.00 93.94 195 GLN A C 1
ATOM 1495 O O . GLN A 1 195 ? -10.440 16.027 15.623 1.00 93.94 195 GLN A O 1
ATOM 1500 N N . TRP A 1 196 ? -9.336 15.887 17.576 1.00 94.00 196 TRP A N 1
ATOM 1501 C CA . TRP A 1 196 ? -9.687 14.488 17.842 1.00 94.00 196 TRP A CA 1
ATOM 1502 C C . TRP A 1 196 ? -11.197 14.266 17.918 1.00 94.00 196 TRP A C 1
ATOM 1504 O O . TRP A 1 196 ? -11.729 13.359 17.281 1.00 94.00 196 TRP A O 1
ATOM 1514 N N . LYS A 1 197 ? -11.905 15.117 18.671 1.00 94.25 197 LYS A N 1
ATOM 1515 C CA . LYS A 1 197 ? -13.365 15.046 18.770 1.00 94.25 197 LYS A CA 1
ATOM 1516 C C . LYS A 1 197 ? -14.021 15.151 17.390 1.00 94.25 197 LYS A C 1
ATOM 1518 O O . LYS A 1 197 ? -14.897 14.351 17.086 1.00 94.25 197 LYS A O 1
ATOM 1523 N N . HIS A 1 198 ? -13.558 16.079 16.553 1.00 92.62 198 HIS A N 1
ATOM 1524 C CA . HIS A 1 198 ? -14.085 16.236 15.199 1.00 92.62 198 HIS A CA 1
ATOM 1525 C C . HIS A 1 198 ? -13.803 15.014 14.310 1.00 92.62 198 HIS A C 1
ATOM 1527 O O . HIS A 1 198 ? -14.689 14.553 13.597 1.00 92.62 198 HIS A O 1
ATOM 1533 N N . LEU A 1 199 ? -12.599 14.437 14.390 1.00 91.31 199 LEU A N 1
ATOM 1534 C CA . LEU A 1 199 ? -12.265 13.204 13.669 1.00 91.31 199 LEU A CA 1
ATOM 1535 C C . LEU A 1 199 ? -13.169 12.038 14.074 1.00 91.31 199 LEU A C 1
ATOM 1537 O O . LEU A 1 199 ? -13.630 11.297 13.210 1.00 91.31 199 LEU A O 1
ATOM 1541 N N . ARG A 1 200 ? -13.476 11.892 15.365 1.00 91.56 200 ARG A N 1
ATOM 1542 C CA . ARG A 1 200 ? -14.421 10.865 15.822 1.00 91.56 200 ARG A CA 1
ATOM 1543 C C . ARG A 1 200 ? -15.822 11.080 15.293 1.00 91.56 200 ARG A C 1
ATOM 1545 O O . ARG A 1 200 ? -16.435 10.122 14.840 1.00 91.56 200 ARG A O 1
ATOM 1552 N N . GLU A 1 201 ? -16.302 12.320 15.324 1.00 90.94 201 GLU A N 1
ATOM 1553 C CA . GLU A 1 201 ? -17.602 12.664 14.752 1.00 90.94 201 GLU A CA 1
ATOM 1554 C C . GLU A 1 201 ? -17.677 12.272 13.271 1.00 90.94 201 GLU A C 1
ATOM 1556 O O . GLU A 1 201 ? -18.735 11.865 12.824 1.00 90.94 201 GLU A O 1
ATOM 1561 N N . LEU A 1 202 ? -16.581 12.300 12.508 1.00 88.81 202 LEU A N 1
ATOM 1562 C CA . LEU A 1 202 ? -16.589 11.810 11.124 1.00 88.81 202 LEU A CA 1
ATOM 1563 C C . LEU A 1 202 ? -16.684 10.279 11.026 1.00 88.81 202 LEU A C 1
ATOM 1565 O O . LEU A 1 202 ? -17.340 9.766 10.124 1.00 88.81 202 LEU A O 1
ATOM 1569 N N . VAL A 1 203 ? -16.043 9.549 11.942 1.00 85.69 203 VAL A N 1
ATOM 1570 C CA . VAL A 1 203 ? -15.998 8.077 11.921 1.00 85.69 203 VAL A CA 1
ATOM 1571 C C . VAL A 1 203 ? -17.306 7.459 12.419 1.00 85.69 203 VAL A C 1
ATOM 1573 O O . VAL A 1 203 ? -17.740 6.457 11.869 1.00 85.69 203 VAL A O 1
ATOM 1576 N N . THR A 1 204 ? -17.975 8.059 13.409 1.00 77.56 204 THR A N 1
ATOM 1577 C CA . THR A 1 204 ? -19.231 7.525 13.975 1.00 77.56 204 THR A CA 1
ATOM 1578 C C . THR A 1 204 ? -20.446 7.645 13.050 1.00 77.56 204 THR A C 1
ATOM 1580 O O . THR A 1 204 ? -21.512 7.138 13.383 1.00 77.56 204 THR A O 1
ATOM 1583 N N . TRP A 1 205 ? -20.326 8.370 11.935 1.00 56.78 205 TRP A N 1
ATOM 1584 C CA . TRP A 1 205 ? -21.404 8.546 10.952 1.00 56.78 205 TRP A CA 1
ATOM 1585 C C . TRP A 1 205 ? -21.440 7.459 9.870 1.00 56.78 205 TRP A C 1
ATOM 1587 O O . TRP A 1 205 ? -22.353 7.468 9.042 1.00 56.78 205 TRP A O 1
ATOM 1597 N N . VAL A 1 206 ? -20.463 6.550 9.871 1.00 51.50 206 VAL A N 1
ATOM 1598 C CA . VAL A 1 206 ? -20.371 5.395 8.966 1.00 51.50 206 VAL A CA 1
ATOM 1599 C C . VAL A 1 206 ? -20.786 4.136 9.714 1.00 51.50 206 VAL A C 1
ATOM 1601 O O . VAL A 1 206 ? -21.563 3.352 9.126 1.00 51.50 206 VAL A O 1
#

pLDDT: mean 78.06, std 15.82, range [39.16, 94.62]

Organism: NCBI:txid1628268

Foldseek 3Di:
DDDPDDFDADDPPRDGDDDPVRLVVVCVVDVLSVQLVVQLVVLVVVVVPDPPPDDDVVNSVVSSVVSLCPRPVSCVVPPDPLLPPPPPPVPPVVDDDDDDDDDPDDDCLPLCAVVVVVVVCVVDDDDLVVLLVVCCSRQVLLPCCRHSCNVVVVVVVSVVVSLVVQCVVCLVVVPLCSNQVVVVVDPDPGQDPVNSVVVSVVVVVD

Secondary structure (DSSP, 8-state):
----------SSS------HHHHHHHHHH-HHHHHHHHHHHHHHHHHHTSSSSS--HHHHHHHHHHHHHHSHHHHHHS--TTTS-TT--TTTSSS--------TTS------HHHHHHHHHTTT---HHHHHHHHHHH-GGG-TTTSHHHHTT-HHHHHHHHHHHHHHHHHHTT-HHHHHTTGGGTTSPPPPHHHHHHHHHHHTT-